Protein AF-A0A6J4Q6B8-F1 (afdb_monomer_lite)

Sequence (191 aa):
MATSPSSIALDERDHGKILHADVGSFMLEQSADYRRPRANQRPATEDGEKWMKAIRIHEPGGPEVLRLENIETPEPDEGQVLIKIELAGVNYADTGMRRGMRFGPHQAQMPLTPGFEAAGTVAVLGEGVEAPPEGTRVAAVLESGGYAEYAVADDDMVVEVPEEVDFHTASAALLVQGITVYGVLHDAARL

pLDDT: mean 77.16, std 24.54, range [27.61, 98.31]

InterPro domains:
  IPR011032 GroES-like superfamily [SSF50129] (52-190)
  IPR013154 Alcohol dehydrogenase-like, N-terminal [PF08240] (78-163)

Secondary structure (DSSP, 8-state):
----------------------HHHHHHH--S---PPPP------S-TTTEEEEEEBSSS-SGGG-EEEEEEPPPP-TTEEEEEEEEE---HHHHHHHTT---SS-PPPSSB---SEEEEEEEEEPTT--SSPTT-EEEEE-SS--SBSEEEEEGGGEEE--TTS-HHHIIIIITHHHHHHHIIIIIIS--

Radius of gyration: 20.65 Å; chains: 1; bounding box: 41×83×42 Å

Organism: NCBI:txid349277

Foldseek 3Di:
DDDDDDDDDDDDDDDDDPPPPPPPCVLPPPDDDDDDDDDDDDDDDDDCQQKWWFFWAQDADDPVRTDTDIDGQDDEAAQKFKFQFPDAADDPVQNCLSNQHDDGPDGDDPGFGAGQKTWGFGCDDHHPDDDDDGRFTKIFGHPGGRRIRMDMGRNVRIDTDDPVADRCCRRHPCPPPVVVVCCVDCVVVND

Structure (mmCIF, N/CA/C/O backbone):
data_AF-A0A6J4Q6B8-F1
#
_entry.id   AF-A0A6J4Q6B8-F1
#
loop_
_atom_site.group_PDB
_atom_site.id
_atom_site.type_symbol
_atom_site.label_atom_id
_atom_site.label_alt_id
_atom_site.label_comp_id
_atom_site.label_asym_id
_atom_site.label_entity_id
_atom_site.label_seq_id
_atom_site.pdbx_PDB_ins_code
_atom_site.Cartn_x
_atom_site.Cartn_y
_atom_site.Cartn_z
_atom_site.occupancy
_atom_site.B_iso_or_equiv
_atom_site.auth_seq_id
_atom_site.auth_comp_id
_atom_site.auth_asym_id
_atom_site.auth_atom_id
_atom_site.pdbx_PDB_model_num
ATOM 1 N N . MET A 1 1 ? -19.066 -59.427 -27.483 1.00 44.47 1 MET A N 1
ATOM 2 C CA . MET A 1 1 ? -18.960 -59.454 -26.010 1.00 44.47 1 MET A CA 1
ATOM 3 C C . MET A 1 1 ? -17.866 -58.487 -25.601 1.00 44.47 1 MET A C 1
ATOM 5 O O . MET A 1 1 ? -16.706 -58.803 -25.809 1.00 44.47 1 MET A O 1
ATOM 9 N N . ALA A 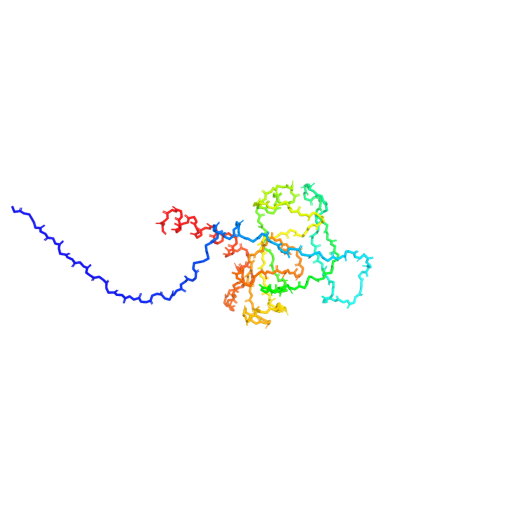1 2 ? -18.231 -57.311 -25.100 1.00 31.69 2 ALA A N 1
ATOM 10 C CA . ALA A 1 2 ? -17.369 -56.461 -24.282 1.00 31.69 2 ALA A CA 1
ATOM 11 C C . ALA A 1 2 ? -18.275 -55.456 -23.558 1.00 31.69 2 ALA A C 1
ATOM 13 O O . ALA A 1 2 ? -19.201 -54.905 -24.144 1.00 31.69 2 ALA A O 1
ATOM 14 N N . THR A 1 3 ? -18.051 -55.361 -22.261 1.00 33.03 3 THR A N 1
ATOM 15 C CA . THR A 1 3 ? -18.884 -54.834 -21.179 1.00 33.03 3 THR A CA 1
ATOM 16 C C . THR A 1 3 ? -18.920 -53.308 -21.100 1.00 33.03 3 THR A C 1
ATOM 18 O O . THR A 1 3 ? -17.891 -52.656 -21.246 1.00 33.03 3 THR A O 1
ATOM 21 N N . SER A 1 4 ? -20.090 -52.761 -20.760 1.00 40.66 4 SER A N 1
ATOM 22 C CA . SER A 1 4 ? -20.226 -51.453 -20.103 1.00 40.66 4 SER A CA 1
ATOM 23 C C . SER A 1 4 ? -19.712 -51.529 -18.656 1.00 40.66 4 SER A C 1
ATOM 25 O O . SER A 1 4 ? -19.823 -52.587 -18.032 1.00 40.66 4 SER A O 1
ATOM 27 N N . PRO A 1 5 ? -19.183 -50.420 -18.120 1.00 38.88 5 PRO A N 1
ATOM 28 C CA . PRO A 1 5 ? -19.534 -50.002 -16.761 1.00 38.88 5 PRO A CA 1
ATOM 29 C C . PRO A 1 5 ? -19.935 -48.513 -16.765 1.00 38.88 5 PRO A C 1
ATOM 31 O O . PRO A 1 5 ? -19.222 -47.666 -17.289 1.00 38.88 5 PRO A O 1
ATOM 34 N N . SER A 1 6 ? -21.188 -48.185 -16.450 1.00 31.11 6 SER A N 1
ATOM 35 C CA . SER A 1 6 ? -21.735 -47.937 -15.105 1.00 31.11 6 SER A CA 1
ATOM 36 C C . SER A 1 6 ? -21.310 -46.587 -14.515 1.00 31.11 6 SER A C 1
ATOM 38 O O . SER A 1 6 ? -20.156 -46.358 -14.168 1.00 31.11 6 SER A O 1
ATOM 40 N N . SER A 1 7 ? -22.321 -45.726 -14.411 1.00 32.53 7 SER A N 1
ATOM 41 C CA . SER A 1 7 ? -22.372 -44.422 -13.761 1.00 32.53 7 SER A CA 1
ATOM 42 C C . SER A 1 7 ? -21.820 -44.433 -12.337 1.00 32.53 7 SER A C 1
ATOM 44 O O . SER A 1 7 ? -22.252 -45.241 -11.514 1.00 32.53 7 SER A O 1
ATOM 46 N N . ILE A 1 8 ? -20.973 -43.456 -12.027 1.00 29.73 8 ILE A N 1
ATOM 47 C CA . ILE A 1 8 ? -20.743 -42.989 -10.662 1.00 29.73 8 ILE A CA 1
ATOM 48 C C . ILE A 1 8 ? -21.368 -41.597 -10.584 1.00 29.73 8 ILE A C 1
ATOM 50 O O . ILE A 1 8 ? -20.857 -40.641 -11.160 1.00 29.73 8 ILE A O 1
ATOM 54 N N . ALA A 1 9 ? -22.521 -41.521 -9.923 1.00 31.75 9 ALA A N 1
ATOM 55 C CA . ALA A 1 9 ? -23.020 -40.277 -9.365 1.00 31.75 9 ALA A CA 1
ATOM 56 C C . ALA A 1 9 ? -22.177 -39.979 -8.119 1.00 31.75 9 ALA A C 1
ATOM 58 O O . ALA A 1 9 ? -22.052 -40.847 -7.253 1.00 31.75 9 ALA A O 1
ATOM 59 N N . LEU A 1 10 ? -21.583 -38.788 -8.048 1.00 29.86 10 LEU A N 1
ATOM 60 C CA . LEU A 1 10 ? -21.048 -38.254 -6.803 1.00 29.86 10 LEU A CA 1
ATOM 61 C C . LEU A 1 10 ? -21.878 -37.043 -6.399 1.00 29.86 10 LEU A C 1
ATOM 63 O O . LEU A 1 10 ? -22.101 -36.117 -7.173 1.00 29.86 10 LEU A O 1
ATOM 67 N N . ASP A 1 11 ? -22.366 -37.207 -5.182 1.00 28.67 11 ASP A N 1
ATOM 68 C CA . ASP A 1 11 ? -2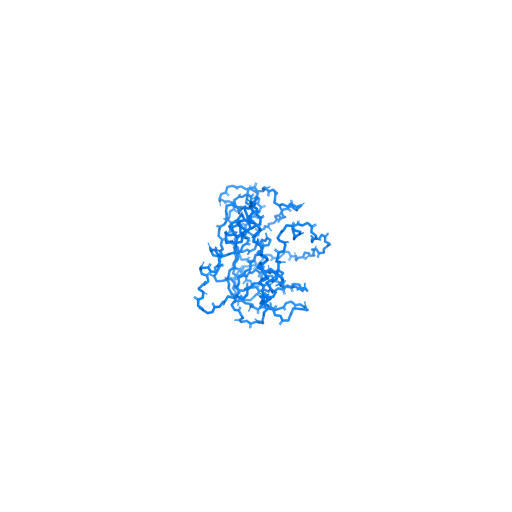3.238 -36.400 -4.355 1.00 28.67 11 ASP A CA 1
ATOM 69 C C . ASP A 1 11 ? -22.633 -35.029 -4.023 1.00 28.67 11 ASP A C 1
ATOM 71 O O . ASP A 1 11 ? -21.414 -34.886 -3.872 1.00 28.67 11 ASP A O 1
ATOM 75 N N . GLU A 1 12 ? -23.516 -34.040 -3.919 1.00 42.41 12 GLU A N 1
ATOM 76 C CA . GLU A 1 12 ? -23.220 -32.641 -3.644 1.00 42.41 12 GLU A CA 1
ATOM 77 C C . GLU A 1 12 ? -22.628 -32.478 -2.241 1.00 42.41 12 GLU A C 1
ATOM 79 O O . GLU A 1 12 ? -23.204 -32.910 -1.242 1.00 42.41 12 GLU A O 1
ATOM 84 N N . ARG A 1 13 ? -21.496 -31.777 -2.137 1.00 30.20 13 ARG A N 1
ATOM 85 C CA . ARG A 1 13 ? -21.131 -31.092 -0.899 1.00 30.20 13 ARG A CA 1
ATOM 86 C C . ARG A 1 13 ? -20.827 -29.638 -1.208 1.00 30.20 13 ARG A C 1
ATOM 88 O O . ARG A 1 13 ? -19.884 -29.319 -1.922 1.00 30.20 13 ARG A O 1
ATOM 95 N N . ASP A 1 14 ? -21.713 -28.817 -0.665 1.00 39.44 14 ASP A N 1
ATOM 96 C CA . ASP A 1 14 ? -21.684 -27.372 -0.508 1.00 39.44 14 ASP A CA 1
ATOM 97 C C . ASP A 1 14 ? -20.287 -26.895 -0.074 1.00 39.44 14 ASP A C 1
ATOM 99 O O . ASP A 1 14 ? -19.913 -26.944 1.100 1.00 39.44 14 ASP A O 1
ATOM 103 N N . HIS A 1 15 ? -19.473 -26.507 -1.055 1.00 35.12 15 HIS A N 1
ATOM 104 C CA . HIS A 1 15 ? -18.264 -25.736 -0.823 1.00 35.12 15 HIS A CA 1
ATOM 105 C C . HIS A 1 15 ? -18.679 -24.272 -0.860 1.00 35.12 15 HIS A C 1
ATOM 107 O O . HIS A 1 15 ? -19.082 -23.762 -1.906 1.00 35.12 15 HIS A O 1
ATOM 113 N N . GLY A 1 16 ? -18.622 -23.636 0.313 1.00 30.28 16 GLY A N 1
ATOM 114 C CA . GLY A 1 16 ? -18.931 -22.227 0.505 1.00 30.28 16 GLY A CA 1
ATOM 115 C C . GLY A 1 16 ? -18.341 -21.371 -0.610 1.00 30.28 16 GLY A C 1
ATOM 116 O O . GLY A 1 16 ? -17.206 -21.582 -1.034 1.00 30.28 16 GLY A O 1
ATOM 117 N N . LYS A 1 17 ? -19.159 -20.439 -1.102 1.00 27.61 17 LYS A N 1
ATOM 118 C CA . LYS A 1 17 ? -18.824 -19.495 -2.166 1.00 27.61 17 LYS A CA 1
ATOM 119 C C . LYS A 1 17 ? -17.499 -18.801 -1.842 1.00 27.61 17 LYS A C 1
ATOM 121 O O . LYS A 1 17 ? -17.472 -17.854 -1.063 1.00 27.61 17 LYS A O 1
ATOM 126 N N . ILE A 1 18 ? -16.414 -19.271 -2.445 1.00 34.16 18 ILE A N 1
ATOM 127 C CA . ILE A 1 18 ? -15.192 -18.488 -2.570 1.00 34.16 18 ILE A CA 1
ATOM 128 C C . ILE A 1 18 ? -15.551 -17.389 -3.564 1.00 34.16 18 ILE A C 1
ATOM 130 O O . ILE A 1 18 ? -15.935 -17.677 -4.700 1.00 34.16 18 ILE A O 1
ATOM 134 N N . LEU A 1 19 ? -15.534 -16.143 -3.095 1.00 34.16 19 LEU A N 1
ATOM 135 C CA . LEU A 1 19 ? -15.680 -14.968 -3.942 1.00 34.16 19 LEU A CA 1
ATOM 136 C C . LEU A 1 19 ? -14.591 -15.048 -5.017 1.00 34.16 19 LEU A C 1
ATOM 138 O O . LEU A 1 19 ? -13.403 -14.951 -4.721 1.00 34.16 19 LEU A O 1
ATOM 142 N N . HIS A 1 20 ? -14.999 -15.302 -6.260 1.00 32.31 20 HIS A N 1
ATOM 143 C CA . HIS A 1 20 ? -14.133 -15.142 -7.418 1.00 32.31 20 HIS A CA 1
ATOM 144 C C . HIS A 1 20 ? -13.843 -13.645 -7.553 1.00 32.31 20 HIS A C 1
ATOM 146 O O . HIS A 1 20 ? -14.672 -12.907 -8.080 1.00 32.31 20 HIS A O 1
ATOM 152 N N . ALA A 1 21 ? -12.689 -13.194 -7.068 1.00 37.97 21 ALA A N 1
ATOM 153 C CA . ALA A 1 21 ? -12.133 -11.925 -7.507 1.00 37.97 21 ALA A CA 1
ATOM 154 C C . ALA A 1 21 ? -11.664 -12.126 -8.956 1.00 37.97 21 ALA A C 1
ATOM 156 O O . ALA A 1 21 ? -10.635 -12.753 -9.209 1.00 37.97 21 ALA A O 1
ATOM 157 N N . ASP A 1 22 ? -12.465 -11.677 -9.923 1.00 37.03 22 ASP A N 1
ATOM 158 C CA . ASP A 1 22 ? -12.065 -11.641 -11.329 1.00 37.03 22 ASP A CA 1
ATOM 159 C C . ASP A 1 22 ? -11.074 -10.488 -11.540 1.00 37.03 22 ASP A C 1
ATOM 161 O O . ASP A 1 22 ? -11.425 -9.375 -11.935 1.00 37.03 22 ASP A O 1
ATOM 165 N N . VAL A 1 23 ? -9.804 -10.779 -11.257 1.00 39.53 23 VAL A N 1
ATOM 166 C CA . VAL A 1 23 ? -8.669 -9.851 -11.387 1.00 39.53 23 VAL A CA 1
ATOM 167 C C . VAL A 1 23 ? -8.529 -9.312 -12.825 1.00 39.53 23 VAL A C 1
ATOM 169 O O . VAL A 1 23 ? -7.944 -8.251 -13.040 1.00 39.53 23 VAL A O 1
ATOM 172 N N . GLY A 1 24 ? -9.065 -10.021 -13.829 1.00 28.75 24 GLY A N 1
ATOM 173 C CA . GLY A 1 24 ? -8.972 -9.641 -15.240 1.00 28.75 24 GLY A CA 1
ATOM 174 C C . GLY A 1 24 ? -9.929 -8.518 -15.642 1.00 28.75 24 GLY A C 1
ATOM 175 O O . GLY A 1 24 ? -9.552 -7.650 -16.433 1.00 28.75 24 GLY A O 1
ATOM 176 N N . SER A 1 25 ? -11.140 -8.509 -15.084 1.00 32.97 25 SER A N 1
ATOM 177 C CA . SER A 1 25 ? -12.146 -7.466 -15.339 1.00 32.97 25 SER A CA 1
ATOM 178 C C . SER A 1 25 ? -11.885 -6.192 -14.518 1.00 32.97 25 SER A C 1
ATOM 180 O O . SER A 1 25 ? -12.156 -5.087 -14.987 1.00 32.97 25 SER A O 1
ATOM 182 N N . PHE A 1 26 ? -11.243 -6.336 -13.353 1.00 40.94 26 PHE A N 1
ATOM 183 C CA . PHE A 1 26 ? -10.877 -5.256 -12.426 1.00 40.94 26 PHE A CA 1
ATOM 184 C C . PHE A 1 26 ? -10.053 -4.124 -13.071 1.00 40.94 26 PHE A C 1
ATOM 186 O O . PHE A 1 26 ? -10.299 -2.944 -12.837 1.00 40.94 26 PHE A O 1
ATOM 193 N N . MET A 1 27 ? -9.109 -4.455 -13.960 1.00 37.12 27 MET A N 1
ATOM 194 C CA . MET A 1 27 ? -8.181 -3.469 -14.537 1.00 37.12 27 MET A CA 1
ATOM 195 C C . MET A 1 27 ? -8.812 -2.547 -15.605 1.00 37.12 27 MET A C 1
ATOM 197 O O . MET A 1 27 ? -8.133 -1.653 -16.118 1.00 37.12 27 MET A O 1
ATOM 201 N N . LEU A 1 28 ? -10.073 -2.780 -15.995 1.00 33.62 28 LEU A N 1
ATOM 202 C CA . LEU A 1 28 ? -10.716 -2.112 -17.134 1.00 33.62 28 LEU A CA 1
ATOM 203 C C . LEU A 1 28 ? -11.909 -1.208 -16.774 1.00 33.62 28 LEU A C 1
ATOM 205 O O . LEU A 1 28 ? -12.282 -0.397 -17.623 1.00 33.62 28 LEU A O 1
ATOM 209 N N . GLU A 1 29 ? -12.502 -1.302 -15.576 1.00 34.34 29 GLU A N 1
ATOM 210 C CA . GLU A 1 29 ? -13.836 -0.719 -15.319 1.00 34.34 29 GLU A CA 1
ATOM 211 C C . GLU A 1 29 ? -13.857 0.570 -14.460 1.00 34.34 29 GLU A C 1
ATOM 213 O O . GLU A 1 29 ? -14.770 1.387 -14.608 1.00 34.34 29 GLU A O 1
ATOM 218 N N . GLN A 1 30 ? -12.831 0.860 -13.653 1.00 39.78 30 GLN A N 1
ATOM 219 C CA . GLN A 1 30 ? -12.820 2.058 -12.796 1.00 39.78 30 GLN A CA 1
ATOM 220 C C . GLN A 1 30 ? -12.339 3.319 -13.540 1.00 39.78 30 GLN A C 1
ATOM 222 O O . GLN A 1 30 ? -11.148 3.557 -13.717 1.00 39.78 30 GLN A O 1
ATOM 227 N N . SER A 1 31 ? -13.284 4.123 -14.038 1.00 49.84 31 SER A N 1
ATOM 228 C CA . SER A 1 31 ? -13.020 5.099 -15.107 1.00 49.84 31 SER A CA 1
ATOM 229 C C . SER A 1 31 ? -13.610 6.512 -14.931 1.00 49.84 31 SER A C 1
ATOM 231 O O . SER A 1 31 ? -13.612 7.252 -15.916 1.00 49.84 31 SER A O 1
ATOM 233 N N . ALA A 1 32 ? -14.071 6.959 -13.747 1.00 33.22 32 ALA A N 1
ATOM 234 C CA . ALA A 1 32 ? -14.854 8.214 -13.692 1.00 33.22 32 ALA A CA 1
ATOM 235 C C . ALA A 1 32 ? -14.474 9.346 -12.710 1.00 33.22 32 ALA A C 1
ATOM 237 O O . ALA A 1 32 ? -14.595 10.487 -13.147 1.00 33.22 32 ALA A O 1
ATOM 238 N N . ASP A 1 33 ? -14.011 9.149 -11.466 1.00 37.28 33 ASP A N 1
ATOM 239 C CA . ASP A 1 33 ? -14.154 10.246 -10.470 1.00 37.28 33 ASP A CA 1
ATOM 240 C C . ASP A 1 33 ? -12.969 10.532 -9.521 1.00 37.28 33 ASP A C 1
ATOM 242 O O . ASP A 1 33 ? -13.148 10.813 -8.341 1.00 37.28 33 ASP A O 1
ATOM 246 N N . TYR A 1 34 ? -11.736 10.618 -10.028 1.00 43.03 34 TYR A N 1
ATOM 247 C CA . TYR A 1 34 ? -10.625 11.111 -9.195 1.00 43.03 34 TYR A CA 1
ATOM 248 C C . TYR A 1 34 ? -10.630 12.651 -9.034 1.00 43.03 34 TYR A C 1
ATOM 250 O O . TYR A 1 34 ? -10.358 13.398 -9.987 1.00 43.03 34 TYR A O 1
ATOM 258 N N . ARG A 1 35 ? -10.874 13.151 -7.808 1.00 41.19 35 ARG A N 1
ATOM 259 C CA . ARG A 1 35 ? -10.724 14.571 -7.414 1.00 41.19 35 ARG A CA 1
ATOM 260 C C . ARG A 1 35 ? -9.475 14.799 -6.547 1.00 41.19 35 ARG A C 1
ATOM 262 O O . ARG A 1 35 ? -9.142 14.034 -5.662 1.00 41.19 35 ARG A O 1
ATOM 269 N N . ARG A 1 36 ? -8.770 15.903 -6.826 1.00 43.56 36 ARG A N 1
ATOM 270 C CA . ARG A 1 36 ? -7.434 16.245 -6.289 1.00 43.56 36 ARG A CA 1
ATOM 271 C C . ARG A 1 36 ? -7.449 16.796 -4.850 1.00 43.56 36 ARG A C 1
ATOM 273 O O . ARG A 1 36 ? -8.201 17.744 -4.611 1.00 43.56 36 ARG A O 1
ATOM 280 N N . PRO A 1 37 ? -6.447 16.467 -4.015 1.00 37.84 37 PRO A N 1
ATOM 281 C CA . PRO A 1 37 ? -6.009 17.326 -2.909 1.00 37.84 37 PRO A CA 1
ATOM 282 C C . PRO A 1 37 ? -5.036 18.425 -3.390 1.00 37.84 37 PRO A C 1
ATOM 284 O O . PRO A 1 37 ? -4.231 18.221 -4.306 1.00 37.84 37 PRO A O 1
ATOM 287 N N . ARG A 1 38 ? -5.100 19.631 -2.804 1.00 34.88 38 ARG A N 1
ATOM 288 C CA . ARG A 1 38 ? -4.199 20.761 -3.123 1.00 34.88 38 ARG A CA 1
ATOM 289 C C . ARG A 1 38 ? -2.934 20.713 -2.262 1.00 34.88 38 ARG A C 1
ATOM 291 O O . ARG A 1 38 ? -3.021 20.792 -1.048 1.00 34.88 38 ARG A O 1
ATOM 298 N N . ALA A 1 39 ? -1.765 20.722 -2.902 1.00 34.94 39 ALA A N 1
ATOM 299 C CA . ALA A 1 39 ? -0.468 20.736 -2.228 1.00 34.94 39 ALA A CA 1
ATOM 300 C C . ALA A 1 39 ? -0.188 22.055 -1.477 1.00 34.94 39 ALA A C 1
ATOM 302 O O . ALA A 1 39 ? -0.191 23.130 -2.081 1.00 34.94 39 ALA A O 1
ATOM 303 N N . ASN A 1 40 ? 0.150 21.961 -0.189 1.00 39.44 40 ASN A N 1
ATOM 304 C CA . ASN A 1 40 ? 0.770 23.035 0.588 1.00 39.44 40 ASN A CA 1
ATOM 305 C C . ASN A 1 40 ? 1.976 22.466 1.356 1.00 39.44 40 ASN A C 1
ATOM 307 O O . ASN A 1 40 ? 1.835 21.524 2.124 1.00 39.44 40 ASN A O 1
ATOM 311 N N . GLN A 1 41 ? 3.172 23.027 1.155 1.00 46.28 41 GLN A N 1
ATOM 312 C CA . GLN A 1 41 ? 4.408 22.566 1.803 1.00 46.28 41 GLN A CA 1
ATOM 313 C C . GLN A 1 41 ? 4.671 23.358 3.097 1.00 46.28 41 GLN A C 1
ATOM 315 O O . GLN A 1 41 ? 4.877 24.573 3.050 1.00 46.28 41 GLN A O 1
ATOM 320 N N . ARG A 1 42 ? 4.695 22.683 4.255 1.00 38.59 42 ARG A N 1
ATOM 321 C CA . ARG A 1 42 ? 5.185 23.206 5.550 1.00 38.59 42 ARG A CA 1
ATOM 322 C C . ARG A 1 42 ? 6.007 22.135 6.289 1.00 38.59 42 ARG A C 1
ATOM 324 O O . ARG A 1 42 ? 5.795 20.954 6.036 1.00 38.59 42 ARG A O 1
ATOM 331 N N . PRO A 1 43 ? 6.968 22.522 7.156 1.00 38.97 43 PRO A N 1
ATOM 332 C CA . PRO A 1 43 ? 7.900 21.582 7.772 1.00 38.97 43 PRO A CA 1
ATOM 333 C C . PRO A 1 43 ? 7.289 20.831 8.962 1.00 38.97 43 PRO A C 1
ATOM 335 O O . PRO A 1 43 ? 6.404 21.332 9.652 1.00 38.97 43 PRO A O 1
ATOM 338 N N . ALA A 1 44 ? 7.817 19.626 9.174 1.00 48.06 44 ALA A N 1
ATOM 339 C CA . ALA A 1 44 ? 7.337 18.609 10.095 1.00 48.06 44 ALA A CA 1
ATOM 340 C C . ALA A 1 44 ? 7.618 18.936 11.565 1.00 48.06 44 ALA A C 1
ATOM 342 O O . ALA A 1 44 ? 8.783 18.965 11.947 1.00 48.06 44 ALA A O 1
ATOM 343 N N . THR A 1 45 ? 6.562 19.073 12.370 1.00 46.59 45 THR A N 1
ATOM 344 C CA . THR A 1 45 ? 6.510 18.683 13.791 1.00 46.59 45 THR A CA 1
ATOM 345 C C . THR A 1 45 ? 5.041 18.636 14.254 1.00 46.59 45 THR A C 1
ATOM 347 O O . THR A 1 45 ? 4.339 19.623 14.067 1.00 46.59 45 THR A O 1
ATOM 350 N N . GLU A 1 46 ? 4.644 17.516 14.880 1.00 38.31 46 GLU A N 1
ATOM 351 C CA . GLU A 1 46 ? 3.520 17.304 15.835 1.00 38.31 46 GLU A CA 1
ATOM 352 C C . GLU A 1 46 ? 2.211 16.581 15.424 1.00 38.31 46 GLU A C 1
ATOM 354 O O . GLU A 1 46 ? 1.590 16.014 16.318 1.00 38.31 46 GLU A O 1
ATOM 359 N N . ASP A 1 47 ? 1.851 16.402 14.147 1.00 49.88 47 ASP A N 1
ATOM 360 C CA . ASP A 1 47 ? 0.551 15.782 13.784 1.00 49.88 47 ASP A CA 1
ATOM 361 C C . ASP A 1 47 ? 0.697 14.430 13.047 1.00 49.88 47 ASP A C 1
ATOM 363 O O . ASP A 1 47 ? 0.478 14.361 11.838 1.00 49.88 47 ASP A O 1
ATOM 367 N N . GLY A 1 48 ? 1.063 13.342 13.736 1.00 51.88 48 GLY A N 1
ATOM 368 C CA . GLY A 1 48 ? 1.265 12.014 13.112 1.00 51.88 48 GLY A CA 1
ATOM 369 C C . GLY A 1 48 ? 0.034 11.397 12.418 1.00 51.88 48 GLY A C 1
ATOM 370 O O . GLY A 1 48 ? 0.164 10.380 11.744 1.00 51.88 48 GLY A O 1
ATOM 371 N N . GLU A 1 49 ? -1.147 12.002 12.580 1.00 61.97 49 GLU A N 1
ATOM 372 C CA . GLU A 1 49 ? -2.377 11.656 11.852 1.00 61.97 49 GLU A CA 1
ATOM 373 C C . GLU A 1 49 ? -2.572 12.514 10.596 1.00 61.97 49 GLU A C 1
ATOM 375 O O . GLU A 1 49 ? -3.082 12.026 9.596 1.00 61.97 49 GLU A O 1
ATOM 380 N N . LYS A 1 50 ? -2.128 13.777 10.607 1.00 86.69 50 LYS A N 1
ATOM 381 C CA . LYS A 1 50 ? -2.292 14.704 9.477 1.00 86.69 50 LYS A CA 1
ATOM 382 C C . LYS A 1 50 ? -1.170 14.592 8.452 1.00 86.69 50 LYS A C 1
ATOM 384 O O . LYS A 1 50 ? -1.388 14.885 7.279 1.00 86.69 50 LYS A O 1
ATOM 389 N N . TRP A 1 51 ? 0.029 14.221 8.892 1.00 94.44 51 TRP A N 1
ATOM 390 C CA . TRP A 1 51 ? 1.195 14.055 8.034 1.00 94.44 51 TRP A CA 1
ATOM 391 C C . TRP A 1 51 ? 1.797 12.673 8.215 1.00 94.44 51 TRP A C 1
ATOM 393 O O . TRP A 1 51 ? 1.959 12.200 9.338 1.00 94.44 51 TRP A O 1
ATOM 403 N N . MET A 1 52 ? 2.233 12.095 7.104 1.00 97.06 52 MET A N 1
ATOM 404 C CA . MET A 1 52 ? 2.898 10.807 7.059 1.00 97.06 52 MET A CA 1
ATOM 405 C C . MET A 1 52 ? 4.170 10.866 6.222 1.00 97.06 52 MET A C 1
ATOM 407 O O . MET A 1 52 ? 4.308 11.678 5.300 1.00 97.06 52 MET A O 1
ATOM 411 N N . LYS A 1 53 ? 5.098 9.959 6.503 1.00 98.31 53 LYS A N 1
ATOM 412 C CA . LYS A 1 53 ? 6.241 9.701 5.634 1.00 98.31 53 LYS A CA 1
ATOM 413 C C . LYS A 1 53 ? 5.820 8.834 4.457 1.00 98.31 53 LYS A C 1
ATOM 415 O O . LYS A 1 53 ? 5.165 7.808 4.622 1.00 98.31 53 LYS A O 1
ATOM 420 N N . ALA A 1 54 ? 6.277 9.214 3.273 1.00 98.31 54 ALA A N 1
ATOM 421 C CA . ALA A 1 54 ? 6.095 8.447 2.052 1.00 98.31 54 ALA A CA 1
ATOM 422 C C . ALA A 1 54 ? 7.329 8.543 1.157 1.00 98.31 54 ALA A C 1
ATOM 424 O O . ALA A 1 54 ? 8.032 9.557 1.134 1.00 98.31 54 ALA A O 1
ATOM 425 N N . ILE A 1 55 ? 7.575 7.494 0.378 1.00 98.12 55 ILE A N 1
ATOM 426 C CA . ILE A 1 55 ? 8.496 7.559 -0.750 1.00 98.12 55 ILE A CA 1
ATOM 427 C C . ILE A 1 55 ? 7.778 8.233 -1.914 1.00 98.12 55 ILE A C 1
ATOM 429 O O . ILE A 1 55 ? 6.703 7.812 -2.317 1.00 98.12 55 ILE A O 1
ATOM 433 N N . ARG A 1 56 ? 8.376 9.277 -2.477 1.00 97.12 56 ARG A N 1
ATOM 434 C CA . ARG A 1 56 ? 7.813 10.083 -3.557 1.00 97.12 56 ARG A CA 1
ATOM 435 C C . ARG A 1 56 ? 8.711 10.038 -4.778 1.00 97.12 56 ARG A C 1
ATOM 437 O O . ARG A 1 56 ? 9.937 10.097 -4.676 1.00 97.12 56 ARG A O 1
ATOM 444 N N . ILE A 1 57 ? 8.073 9.952 -5.937 1.00 95.62 57 ILE A N 1
ATOM 445 C CA . ILE A 1 57 ? 8.697 10.043 -7.252 1.00 95.62 57 ILE A CA 1
ATOM 446 C C . ILE A 1 57 ? 8.092 11.266 -7.934 1.00 95.62 57 ILE A C 1
ATOM 448 O O . ILE A 1 57 ? 6.877 11.351 -8.081 1.00 95.62 57 ILE A O 1
ATOM 452 N N . HIS A 1 58 ? 8.932 12.224 -8.323 1.00 95.25 58 HIS A N 1
ATOM 453 C CA . HIS A 1 58 ? 8.502 13.458 -9.004 1.00 95.25 58 HIS A CA 1
ATOM 454 C C . HIS A 1 58 ? 8.699 13.396 -10.517 1.00 95.25 58 HIS A C 1
ATOM 456 O O . HIS A 1 58 ? 8.067 14.139 -11.262 1.00 95.25 58 HIS A O 1
ATOM 462 N N . GLU A 1 59 ? 9.572 12.504 -10.970 1.00 94.00 59 GLU A N 1
ATOM 463 C CA . GLU A 1 59 ? 9.878 12.282 -12.374 1.00 94.00 59 GLU A CA 1
ATOM 464 C C . GLU A 1 59 ? 10.331 10.831 -12.588 1.00 94.00 59 GLU A C 1
ATOM 466 O O . GLU A 1 59 ? 10.898 10.225 -11.672 1.00 94.00 59 GLU A O 1
ATOM 471 N N . PRO A 1 60 ? 10.090 10.252 -13.775 1.00 93.25 60 PRO A N 1
ATOM 472 C CA . PRO A 1 60 ? 10.585 8.922 -14.099 1.00 93.25 60 PRO A CA 1
ATOM 473 C C . PRO A 1 60 ? 12.114 8.817 -14.020 1.00 93.25 60 PRO A C 1
ATOM 475 O O . PRO A 1 60 ? 12.822 9.697 -14.505 1.00 93.25 60 PRO A O 1
ATOM 478 N N . GLY A 1 61 ? 12.640 7.702 -13.502 1.00 93.75 61 GLY A N 1
ATOM 479 C CA . GLY A 1 61 ? 14.088 7.479 -13.481 1.00 93.75 61 GLY A CA 1
ATOM 480 C C . GLY A 1 61 ? 14.567 6.171 -12.847 1.00 93.75 61 GLY A C 1
ATOM 481 O O . GLY A 1 61 ? 13.820 5.193 -12.682 1.00 93.75 61 GLY A O 1
ATOM 482 N N . GLY A 1 62 ? 15.866 6.128 -12.543 1.00 94.88 62 GLY A N 1
ATOM 483 C CA . GLY A 1 62 ? 16.492 5.061 -11.767 1.00 94.88 62 GLY A CA 1
ATOM 484 C C . GLY A 1 62 ? 16.171 5.178 -10.271 1.00 94.88 62 GLY A C 1
ATOM 485 O O . GLY A 1 62 ? 15.337 5.987 -9.878 1.00 94.88 62 GLY A O 1
ATOM 486 N N . PRO A 1 63 ? 16.755 4.333 -9.405 1.00 95.69 63 PRO A N 1
ATOM 487 C CA . PRO A 1 63 ? 16.478 4.349 -7.963 1.00 95.69 63 PRO A CA 1
ATOM 488 C C . PRO A 1 63 ? 16.674 5.713 -7.284 1.00 95.69 63 PRO A C 1
ATOM 490 O O . PRO A 1 63 ? 16.003 6.005 -6.302 1.00 95.69 63 PRO A O 1
ATOM 493 N N . GLU A 1 64 ? 17.551 6.552 -7.824 1.00 97.25 64 GLU A N 1
ATOM 494 C CA . GLU A 1 64 ? 17.890 7.891 -7.340 1.00 97.25 64 GLU A CA 1
ATOM 495 C C . GLU A 1 64 ? 16.723 8.891 -7.315 1.00 97.25 64 GLU A C 1
ATOM 497 O O . GLU A 1 64 ? 16.821 9.916 -6.641 1.00 97.25 64 GLU A O 1
ATOM 502 N N . VAL A 1 65 ? 15.615 8.612 -8.012 1.00 96.62 65 VAL A N 1
ATOM 503 C CA . VAL A 1 65 ? 14.423 9.480 -7.983 1.00 96.62 65 VAL A CA 1
ATOM 504 C C . VAL A 1 65 ? 13.521 9.233 -6.771 1.00 96.62 65 VAL A C 1
ATOM 506 O O . VAL A 1 65 ? 12.595 10.009 -6.550 1.00 96.62 65 VAL A O 1
ATOM 509 N N . LEU A 1 66 ? 13.768 8.171 -5.995 1.00 97.00 66 LEU A N 1
ATOM 510 C CA . LEU A 1 66 ? 13.004 7.844 -4.790 1.00 97.00 66 LEU A CA 1
ATOM 511 C C . LEU A 1 66 ? 13.408 8.787 -3.653 1.00 97.00 66 LEU A C 1
ATOM 513 O O . LEU A 1 66 ? 14.549 8.760 -3.188 1.00 97.00 66 LEU A O 1
ATOM 517 N N . ARG A 1 67 ? 12.470 9.615 -3.191 1.00 98.06 67 ARG A N 1
ATOM 518 C CA . ARG A 1 67 ? 12.698 10.595 -2.120 1.00 98.06 67 ARG A CA 1
ATOM 519 C C . ARG A 1 67 ? 11.792 10.305 -0.938 1.00 98.06 67 ARG A C 1
ATOM 521 O O . ARG A 1 67 ? 10.595 10.152 -1.122 1.00 98.06 67 ARG A O 1
ATOM 528 N N . LEU A 1 68 ? 12.345 10.249 0.270 1.00 98.12 68 LEU A N 1
ATOM 529 C CA . LEU A 1 68 ? 11.534 10.211 1.485 1.00 98.12 68 LEU A CA 1
ATOM 530 C C . LEU A 1 68 ? 11.033 11.626 1.789 1.00 98.12 68 LEU A C 1
ATOM 532 O O . LEU A 1 68 ? 11.839 12.538 1.980 1.00 98.12 68 LEU A O 1
ATOM 536 N N . GLU A 1 69 ? 9.720 11.802 1.844 1.00 98.19 69 GLU A N 1
ATOM 537 C CA . GLU A 1 69 ? 9.067 13.089 2.085 1.00 98.19 69 GLU A CA 1
ATOM 538 C C . GLU A 1 69 ? 7.997 12.948 3.170 1.00 98.19 69 GLU A C 1
ATOM 540 O O . GLU A 1 69 ? 7.467 11.859 3.381 1.00 98.19 69 GLU A O 1
ATOM 545 N N . ASN A 1 70 ? 7.676 14.052 3.850 1.00 97.06 70 ASN A N 1
ATOM 546 C CA . ASN A 1 70 ? 6.466 14.135 4.667 1.00 97.06 70 ASN A CA 1
ATOM 547 C C . ASN A 1 70 ? 5.359 14.738 3.800 1.00 97.06 70 ASN A C 1
ATOM 549 O O . ASN A 1 70 ? 5.540 15.826 3.247 1.00 97.06 70 ASN A O 1
ATOM 553 N N . ILE A 1 71 ? 4.241 14.035 3.679 1.00 96.06 71 ILE A N 1
ATOM 554 C CA . ILE A 1 71 ? 3.062 14.442 2.911 1.00 96.06 71 ILE A CA 1
ATOM 555 C C . ILE A 1 71 ? 1.824 14.366 3.800 1.00 96.06 71 ILE A C 1
ATOM 557 O O . ILE A 1 71 ? 1.885 13.767 4.869 1.00 96.06 71 ILE A O 1
ATOM 561 N N . GLU A 1 72 ? 0.724 14.992 3.391 1.00 96.31 72 GLU A N 1
ATOM 562 C CA . GLU A 1 72 ? -0.538 14.841 4.117 1.00 96.31 72 GLU A CA 1
ATOM 563 C C . GLU A 1 72 ? -0.982 13.374 4.063 1.00 96.31 72 GLU A C 1
ATOM 565 O O . GLU A 1 72 ? -0.839 12.715 3.026 1.00 96.31 72 GLU A O 1
ATOM 570 N N . THR A 1 73 ? -1.474 12.857 5.187 1.00 96.75 73 THR A N 1
ATOM 571 C CA . THR A 1 73 ? -2.105 11.537 5.234 1.00 96.75 73 THR A CA 1
ATOM 572 C C . THR A 1 73 ? -3.357 11.579 4.357 1.00 96.75 73 THR A C 1
ATOM 574 O O . THR A 1 73 ? -4.139 12.523 4.488 1.00 96.75 73 THR A O 1
ATOM 577 N N . PRO A 1 74 ? -3.550 10.623 3.435 1.00 95.44 74 PRO A N 1
ATOM 578 C CA . PRO A 1 74 ? -4.737 10.602 2.597 1.00 95.44 74 PRO A CA 1
ATOM 579 C C . PRO A 1 74 ? -5.979 10.283 3.437 1.00 95.44 74 PRO A C 1
ATOM 581 O O . PRO A 1 74 ? -5.906 9.539 4.414 1.00 95.44 74 PRO A O 1
ATOM 584 N N . GLU A 1 75 ? -7.115 10.832 3.027 1.00 95.50 75 GLU A N 1
ATOM 585 C CA . GLU A 1 75 ? -8.432 10.491 3.568 1.00 95.50 75 GLU A CA 1
ATOM 586 C C . GLU A 1 75 ? -9.105 9.504 2.595 1.00 95.50 75 GLU A C 1
ATOM 588 O O . GLU A 1 75 ? -8.971 9.699 1.384 1.00 95.50 75 GLU A O 1
ATOM 593 N N . PRO A 1 76 ? -9.763 8.435 3.078 1.00 96.06 76 PRO A N 1
ATOM 594 C CA . PRO A 1 76 ? -10.488 7.509 2.211 1.00 96.06 76 PRO A CA 1
ATOM 595 C C . PRO A 1 76 ? -11.794 8.142 1.699 1.00 96.06 76 PRO A C 1
ATOM 597 O O . PRO A 1 76 ? -12.508 8.783 2.474 1.00 96.06 76 PRO A O 1
ATOM 600 N N . ASP A 1 77 ? -12.113 7.940 0.418 1.00 95.94 77 ASP A N 1
ATOM 601 C CA . ASP A 1 77 ? -13.402 8.324 -0.176 1.00 95.94 77 ASP A CA 1
ATOM 602 C C . ASP A 1 77 ? -14.499 7.260 0.099 1.00 95.94 77 ASP A C 1
ATOM 604 O O . ASP A 1 77 ? -14.305 6.311 0.864 1.00 95.94 77 ASP A O 1
ATOM 608 N N . GLU A 1 78 ? -15.687 7.421 -0.499 1.00 96.81 78 GLU A N 1
ATOM 609 C CA . GLU A 1 78 ? -16.754 6.407 -0.479 1.00 96.81 78 GLU A CA 1
ATOM 610 C C . GLU A 1 78 ? -16.250 5.070 -1.053 1.00 96.81 78 GLU A C 1
ATOM 612 O O . GLU A 1 78 ? -15.620 5.048 -2.110 1.00 96.81 78 GLU A O 1
ATOM 617 N N . GLY A 1 79 ? -16.526 3.958 -0.364 1.00 96.31 79 GLY A N 1
ATOM 618 C CA . GLY A 1 79 ? -16.070 2.622 -0.776 1.00 96.31 79 GLY A CA 1
ATOM 619 C C . GLY A 1 79 ? -14.586 2.340 -0.513 1.00 96.31 79 GLY A C 1
ATOM 620 O O . GLY A 1 79 ? -14.051 1.358 -1.018 1.00 96.31 79 GLY A O 1
ATOM 621 N N . GLN A 1 80 ? -13.898 3.184 0.261 1.00 97.50 80 GLN A N 1
ATOM 622 C CA . GLN A 1 80 ? -12.470 3.026 0.532 1.00 97.50 80 GLN A CA 1
ATOM 623 C C . GLN A 1 80 ? -12.156 2.887 2.018 1.00 97.50 80 GLN A C 1
ATOM 625 O O . GLN A 1 80 ? -12.907 3.317 2.892 1.00 97.50 80 GLN A O 1
ATOM 630 N N . VAL A 1 81 ? -10.987 2.331 2.321 1.00 97.25 81 VAL A N 1
ATOM 631 C CA . VAL A 1 81 ? -10.432 2.280 3.675 1.00 97.25 81 VAL A CA 1
ATOM 632 C C . VAL A 1 81 ? -9.034 2.871 3.710 1.00 97.25 81 VAL A C 1
ATOM 634 O O . VAL A 1 81 ? -8.246 2.722 2.775 1.00 97.25 81 VAL A O 1
ATOM 637 N N . LEU A 1 82 ? -8.699 3.511 4.826 1.00 97.69 82 LEU A N 1
ATOM 638 C CA . LEU A 1 82 ? -7.332 3.904 5.133 1.00 97.69 82 LEU A CA 1
ATOM 639 C C . LEU A 1 82 ? -6.659 2.787 5.923 1.00 97.69 82 LEU A C 1
ATOM 641 O O . LEU A 1 82 ? -7.142 2.384 6.980 1.00 97.69 82 LEU A O 1
ATOM 645 N N . ILE A 1 83 ? -5.507 2.329 5.452 1.00 97.31 83 ILE A N 1
ATOM 646 C CA . ILE A 1 83 ? -4.703 1.298 6.103 1.00 97.31 83 ILE A CA 1
ATOM 647 C C . ILE A 1 83 ? -3.473 1.961 6.706 1.00 97.31 83 ILE A C 1
ATOM 649 O O . ILE A 1 83 ? -2.704 2.607 5.997 1.00 97.31 83 ILE A O 1
ATOM 653 N N . LYS A 1 84 ? -3.251 1.755 8.006 1.00 97.62 84 LYS A N 1
ATOM 654 C CA . LYS A 1 84 ? -1.956 1.998 8.641 1.00 97.62 84 LYS A CA 1
ATOM 655 C C . LYS A 1 84 ? -1.021 0.853 8.278 1.00 97.62 84 LYS A C 1
ATOM 657 O O . LYS A 1 84 ? -1.249 -0.284 8.695 1.00 97.62 84 LYS A O 1
ATOM 662 N N . ILE A 1 85 ? 0.007 1.155 7.498 1.00 96.56 85 ILE A N 1
ATOM 663 C CA . ILE A 1 85 ? 0.908 0.159 6.923 1.00 96.56 85 ILE A CA 1
ATOM 664 C C . ILE A 1 85 ? 1.915 -0.295 7.977 1.00 96.56 85 ILE A C 1
ATOM 666 O O . ILE A 1 85 ? 2.640 0.511 8.556 1.00 96.56 85 ILE A O 1
ATOM 670 N N . GLU A 1 86 ? 1.991 -1.608 8.179 1.00 95.50 86 GLU A N 1
ATOM 671 C CA . GLU A 1 86 ? 3.045 -2.248 8.969 1.00 95.50 86 GLU A CA 1
ATOM 672 C C . GLU A 1 86 ? 4.134 -2.815 8.048 1.00 95.50 86 GLU A C 1
ATOM 674 O O . GLU A 1 86 ? 5.323 -2.750 8.361 1.00 95.50 86 GLU A O 1
ATOM 679 N N . LEU A 1 87 ? 3.741 -3.339 6.880 1.00 94.06 87 LEU A N 1
ATOM 680 C CA . LEU A 1 87 ? 4.648 -3.839 5.851 1.00 94.06 87 LEU A CA 1
ATOM 681 C C . LEU A 1 87 ? 4.138 -3.522 4.446 1.00 94.06 87 LEU A C 1
ATOM 683 O O . LEU A 1 87 ? 2.951 -3.636 4.164 1.00 94.06 87 LEU A O 1
ATOM 687 N N . ALA A 1 88 ? 5.068 -3.175 3.562 1.00 92.94 88 ALA A N 1
ATOM 688 C CA . ALA A 1 88 ? 4.823 -2.978 2.140 1.00 92.94 88 ALA A CA 1
ATOM 689 C C . ALA A 1 88 ? 5.595 -4.026 1.338 1.00 92.94 88 ALA A C 1
ATOM 691 O O . ALA A 1 88 ? 6.777 -4.275 1.607 1.00 92.94 88 ALA A O 1
ATOM 692 N N . GLY A 1 89 ? 4.943 -4.619 0.343 1.00 90.81 89 GLY A N 1
ATOM 693 C CA . GLY A 1 89 ? 5.582 -5.573 -0.553 1.00 90.81 89 GLY A CA 1
ATOM 694 C C . GLY A 1 89 ? 6.275 -4.866 -1.715 1.00 90.81 89 GLY A C 1
ATOM 695 O O . GLY A 1 89 ? 5.787 -3.869 -2.250 1.00 90.81 89 GLY A O 1
ATOM 696 N N . VAL A 1 90 ? 7.451 -5.369 -2.095 1.00 90.94 90 VAL A N 1
ATOM 697 C CA . VAL A 1 90 ? 8.251 -4.826 -3.200 1.00 90.94 90 VAL A CA 1
ATOM 698 C C . VAL A 1 90 ? 8.142 -5.755 -4.397 1.00 90.94 90 VAL A C 1
ATOM 700 O O . VAL A 1 90 ? 8.587 -6.902 -4.359 1.00 90.94 90 VAL A O 1
ATOM 703 N N . ASN A 1 91 ? 7.616 -5.227 -5.493 1.00 89.31 91 ASN A N 1
ATOM 704 C CA . ASN A 1 91 ? 7.349 -5.955 -6.719 1.00 89.31 91 ASN A CA 1
ATOM 705 C C . ASN A 1 91 ? 8.247 -5.484 -7.862 1.00 89.31 91 ASN A C 1
ATOM 707 O O . ASN A 1 91 ? 8.645 -4.324 -7.961 1.00 89.31 91 ASN A O 1
ATOM 711 N N . TYR A 1 92 ? 8.530 -6.382 -8.811 1.00 89.94 92 TYR A N 1
ATOM 712 C CA . TYR A 1 92 ? 9.275 -5.998 -10.015 1.00 89.94 92 TYR A CA 1
ATOM 713 C C . TYR A 1 92 ? 8.535 -4.915 -10.822 1.00 89.94 92 TYR A C 1
ATOM 715 O O . TYR A 1 92 ? 9.173 -4.026 -11.397 1.00 89.94 92 TYR A O 1
ATOM 723 N N . ALA A 1 93 ? 7.197 -4.949 -10.815 1.00 87.88 93 ALA A N 1
ATOM 724 C CA . ALA A 1 93 ? 6.343 -3.948 -11.449 1.00 87.88 93 ALA A CA 1
ATOM 725 C C . ALA A 1 93 ? 6.601 -2.524 -10.917 1.00 87.88 93 ALA A C 1
ATOM 727 O O . ALA A 1 93 ? 6.594 -1.576 -11.705 1.00 87.88 93 ALA A O 1
ATOM 728 N N . ASP A 1 94 ? 6.966 -2.363 -9.638 1.00 90.19 94 ASP A N 1
ATOM 729 C CA . ASP A 1 94 ? 7.295 -1.057 -9.041 1.00 90.19 94 ASP A CA 1
ATOM 730 C C . ASP A 1 94 ? 8.439 -0.364 -9.797 1.00 90.19 94 ASP A C 1
ATOM 732 O O . ASP A 1 94 ? 8.469 0.860 -9.963 1.00 90.19 94 ASP A O 1
ATOM 736 N N . THR A 1 95 ? 9.379 -1.150 -10.339 1.00 91.62 95 THR A N 1
ATOM 737 C CA . THR A 1 95 ? 10.496 -0.613 -11.125 1.00 91.62 95 THR A CA 1
ATOM 738 C C . THR A 1 95 ? 10.038 -0.004 -12.444 1.00 91.62 95 THR A C 1
ATOM 740 O O . THR A 1 95 ? 10.639 0.971 -12.903 1.00 91.62 95 THR A O 1
ATOM 743 N N . GLY A 1 96 ? 8.981 -0.549 -13.051 1.00 89.94 96 GLY A N 1
ATOM 744 C CA . GLY A 1 96 ? 8.371 0.027 -14.241 1.00 89.94 96 GLY A CA 1
ATOM 745 C C . GLY A 1 96 ? 7.648 1.326 -13.911 1.00 89.94 96 GLY A C 1
ATOM 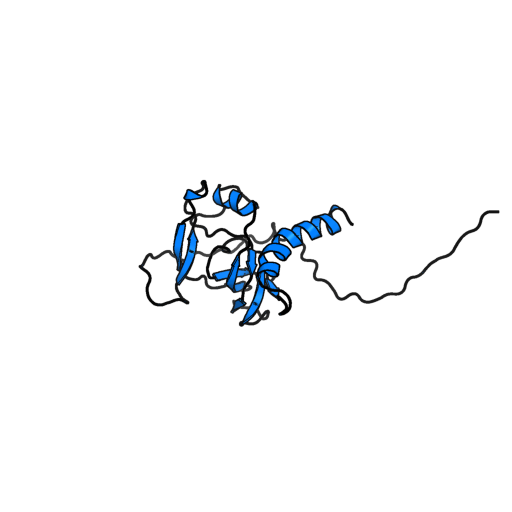746 O O . GLY A 1 96 ? 7.823 2.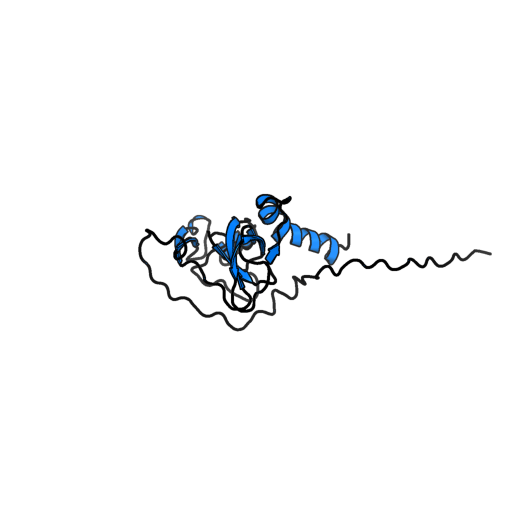300 -14.639 1.00 89.94 96 GLY A O 1
ATOM 747 N N . MET A 1 97 ? 6.949 1.388 -12.773 1.00 88.38 97 MET A N 1
ATOM 748 C CA . MET A 1 97 ? 6.185 2.564 -12.350 1.00 88.38 97 MET A CA 1
ATOM 749 C C . MET A 1 97 ? 7.151 3.720 -12.105 1.00 88.38 97 MET A C 1
ATOM 751 O O . MET A 1 97 ? 6.996 4.804 -12.668 1.00 88.38 97 MET A O 1
ATOM 755 N N . ARG A 1 98 ? 8.248 3.449 -11.388 1.00 92.00 98 ARG A N 1
ATOM 756 C CA . ARG A 1 98 ? 9.342 4.408 -11.188 1.00 92.00 98 ARG A CA 1
ATOM 757 C C . ARG A 1 98 ? 9.989 4.864 -12.496 1.00 92.00 98 ARG A C 1
ATOM 759 O O . ARG A 1 98 ? 10.401 6.012 -12.608 1.00 92.00 98 ARG A O 1
ATOM 766 N N . ARG A 1 99 ? 10.089 3.988 -13.498 1.00 91.06 99 ARG A N 1
ATOM 767 C CA . ARG A 1 99 ? 10.626 4.318 -14.831 1.00 91.06 99 ARG A CA 1
ATOM 768 C C . ARG A 1 99 ? 9.602 4.996 -15.749 1.00 91.06 99 ARG A C 1
ATOM 770 O O . ARG A 1 99 ? 9.942 5.294 -16.891 1.00 91.06 99 ARG A O 1
ATOM 777 N N . GLY A 1 100 ? 8.380 5.254 -15.277 1.00 85.62 100 GLY A N 1
ATOM 778 C CA . GLY A 1 100 ? 7.317 5.875 -16.068 1.00 85.62 100 GLY A CA 1
ATOM 779 C C . GLY A 1 100 ? 6.697 4.944 -17.113 1.00 85.62 100 GLY A C 1
ATOM 780 O O . GLY A 1 100 ? 6.106 5.422 -18.081 1.00 85.62 100 GLY A O 1
ATOM 781 N N . MET A 1 101 ? 6.845 3.624 -16.952 1.00 82.69 101 MET A N 1
ATOM 782 C CA . MET A 1 101 ? 6.105 2.648 -17.750 1.00 82.69 101 MET A CA 1
ATOM 783 C C . MET A 1 101 ? 4.616 2.740 -17.415 1.00 82.69 101 MET A C 1
ATOM 785 O O . MET A 1 101 ? 4.238 2.960 -16.266 1.00 82.69 101 MET A O 1
ATOM 789 N N . ARG A 1 102 ? 3.770 2.570 -18.432 1.00 70.69 102 ARG A N 1
ATOM 790 C CA . ARG A 1 102 ? 2.319 2.517 -18.255 1.00 70.69 102 ARG A CA 1
ATOM 791 C C . ARG A 1 102 ? 1.908 1.094 -17.901 1.00 70.69 102 ARG A C 1
ATOM 793 O O . ARG A 1 102 ? 2.174 0.179 -18.679 1.00 70.69 102 ARG A O 1
ATOM 800 N N . PHE A 1 103 ? 1.251 0.940 -16.760 1.00 66.75 103 PHE A N 1
ATOM 801 C CA . PHE A 1 103 ? 0.554 -0.280 -16.379 1.00 66.75 103 PHE A CA 1
ATOM 802 C C . PHE A 1 103 ? -0.940 0.033 -16.395 1.00 66.75 103 PHE A C 1
ATOM 804 O O . PHE A 1 103 ? -1.383 0.924 -15.681 1.00 66.75 103 PHE A O 1
ATOM 811 N N . GLY A 1 104 ? -1.696 -0.640 -17.263 1.00 63.91 104 GLY A N 1
ATOM 812 C CA . GLY A 1 104 ? -3.118 -0.348 -17.457 1.00 63.91 104 GLY A CA 1
ATOM 813 C C . GLY A 1 104 ? -3.407 0.912 -18.299 1.00 63.91 104 GLY A C 1
ATOM 814 O O . GLY A 1 104 ? -2.516 1.433 -18.984 1.00 63.91 104 GLY A O 1
ATOM 815 N N . PRO A 1 105 ? -4.669 1.383 -18.306 1.00 53.59 105 PRO A N 1
ATOM 816 C CA . PRO A 1 105 ? -5.119 2.494 -19.149 1.00 53.59 105 PRO A CA 1
ATOM 817 C C . PRO A 1 105 ? -4.611 3.869 -18.686 1.00 53.59 105 PRO A C 1
ATOM 819 O O . PRO A 1 105 ? -4.633 4.827 -19.467 1.00 53.59 105 PRO A O 1
ATOM 822 N N . HIS A 1 106 ? -4.122 3.982 -17.449 1.00 53.25 106 HIS A N 1
ATOM 823 C CA . HIS A 1 106 ? -3.742 5.254 -16.849 1.00 53.25 106 HIS A CA 1
ATOM 824 C C . HIS A 1 106 ? -2.227 5.456 -16.801 1.00 53.25 106 HIS A C 1
ATOM 826 O O . HIS A 1 106 ? -1.427 4.555 -16.556 1.00 53.25 106 HIS A O 1
ATOM 832 N N . GLN A 1 107 ? -1.817 6.694 -17.075 1.00 65.00 107 GLN A N 1
ATOM 833 C CA . GLN A 1 107 ? -0.456 7.140 -16.830 1.00 65.00 107 GLN A CA 1
ATOM 834 C C . GLN A 1 107 ? -0.400 7.689 -15.410 1.00 65.00 107 GLN A C 1
ATOM 836 O O . GLN A 1 107 ? -1.096 8.660 -15.112 1.00 65.00 107 GLN A O 1
ATOM 841 N N . ALA A 1 108 ? 0.447 7.099 -14.567 1.00 68.25 108 ALA A N 1
ATOM 842 C CA . ALA A 1 108 ? 0.631 7.581 -13.209 1.00 68.25 108 ALA A CA 1
ATOM 843 C C . ALA A 1 108 ? 1.034 9.066 -13.219 1.00 68.25 108 ALA A C 1
ATOM 845 O O . ALA A 1 108 ? 1.968 9.475 -13.922 1.00 68.25 108 ALA A O 1
ATOM 846 N N . GLN A 1 109 ? 0.281 9.883 -12.482 1.00 80.69 109 GLN A N 1
ATOM 847 C CA . GLN A 1 109 ? 0.516 11.319 -12.397 1.00 80.69 109 GLN A CA 1
ATOM 848 C C . GLN A 1 109 ? 1.557 11.592 -11.317 1.00 80.69 109 GLN A C 1
ATOM 850 O O . GLN A 1 109 ? 1.408 11.172 -10.176 1.00 80.69 109 GLN A O 1
ATOM 855 N N . MET A 1 110 ? 2.616 12.308 -11.683 1.00 86.94 110 MET A N 1
ATOM 856 C CA . MET A 1 110 ? 3.643 12.723 -10.734 1.00 86.94 110 MET A CA 1
ATOM 857 C C . MET A 1 110 ? 3.212 14.010 -9.997 1.00 86.94 110 MET A C 1
ATOM 859 O O . MET A 1 110 ? 2.586 14.874 -10.618 1.00 86.94 110 MET A O 1
ATOM 863 N N . PRO A 1 111 ? 3.596 14.202 -8.722 1.00 92.50 111 PRO A N 1
ATOM 864 C CA . PRO A 1 111 ? 4.346 13.256 -7.901 1.00 92.50 111 PRO A CA 1
ATOM 865 C C . PRO A 1 111 ? 3.483 12.085 -7.404 1.00 92.50 111 PRO A C 1
ATOM 867 O O . PRO A 1 111 ? 2.353 12.298 -6.966 1.00 92.50 111 PRO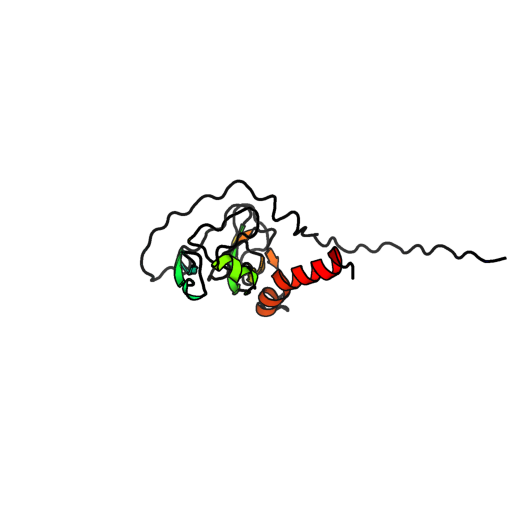 A O 1
ATOM 870 N N . LEU A 1 112 ? 4.044 10.872 -7.408 1.00 91.06 112 LEU A N 1
ATOM 871 C CA . LEU A 1 112 ? 3.367 9.643 -6.966 1.00 91.06 112 LEU A CA 1
ATOM 872 C C . LEU A 1 112 ? 4.123 8.944 -5.831 1.00 91.06 112 LEU A C 1
ATOM 874 O O . LEU A 1 112 ? 5.345 9.075 -5.722 1.00 91.06 112 LEU A O 1
ATOM 878 N N . THR A 1 113 ? 3.393 8.180 -5.018 1.00 95.69 113 THR A N 1
ATOM 879 C CA . THR A 1 113 ? 3.957 7.233 -4.045 1.00 95.69 113 THR A CA 1
ATOM 880 C C . THR A 1 113 ? 3.866 5.828 -4.645 1.00 95.69 113 THR A C 1
ATOM 882 O O . THR A 1 113 ? 2.760 5.416 -4.980 1.00 95.69 113 THR A O 1
ATOM 885 N N . PRO A 1 114 ? 4.973 5.093 -4.843 1.00 94.00 114 PRO A N 1
ATOM 886 C CA . PRO A 1 114 ? 4.929 3.763 -5.451 1.00 94.00 114 PRO A CA 1
ATOM 887 C C . PRO A 1 114 ? 4.434 2.686 -4.469 1.00 94.00 114 PRO A C 1
ATOM 889 O O . PRO A 1 114 ? 4.282 2.954 -3.278 1.00 94.00 114 PRO A O 1
ATOM 892 N N . GLY A 1 115 ? 4.239 1.465 -4.976 1.00 92.31 115 GLY A N 1
ATOM 893 C CA . GLY A 1 115 ? 3.911 0.268 -4.195 1.00 92.31 115 GLY A CA 1
ATOM 894 C C . GLY A 1 115 ? 2.492 -0.231 -4.457 1.00 92.31 115 GLY A C 1
ATOM 895 O O . GLY A 1 115 ? 1.537 0.509 -4.238 1.00 92.31 115 GLY A O 1
ATOM 896 N N . PHE A 1 116 ? 2.385 -1.483 -4.909 1.00 91.81 116 PHE A N 1
ATOM 897 C CA . PHE A 1 116 ? 1.123 -2.142 -5.281 1.00 91.81 116 PHE A CA 1
ATOM 898 C C . PHE A 1 116 ? 0.504 -3.006 -4.178 1.00 91.81 116 PHE A C 1
ATOM 900 O O . PHE A 1 116 ? -0.557 -3.586 -4.384 1.00 91.81 116 PHE A O 1
ATOM 907 N N . GLU A 1 117 ? 1.161 -3.163 -3.032 1.00 92.94 117 GLU A N 1
ATOM 908 C CA . GLU A 1 117 ? 0.627 -3.997 -1.957 1.00 92.94 117 GLU A CA 1
ATOM 909 C C . GLU A 1 117 ? 1.118 -3.548 -0.585 1.00 92.94 117 GLU A C 1
ATOM 911 O O . GLU A 1 117 ? 2.243 -3.053 -0.437 1.00 92.94 117 GLU A O 1
ATOM 916 N N . ALA A 1 118 ? 0.273 -3.760 0.419 1.00 94.94 118 ALA A N 1
ATOM 917 C CA . ALA A 1 118 ? 0.597 -3.517 1.814 1.00 94.94 118 ALA A CA 1
ATOM 918 C C . ALA A 1 118 ? -0.161 -4.478 2.736 1.00 94.94 118 ALA A C 1
ATOM 920 O O . ALA A 1 118 ? -1.230 -4.982 2.396 1.00 94.94 118 ALA A O 1
ATOM 921 N N . ALA A 1 119 ? 0.377 -4.688 3.934 1.00 96.19 119 ALA A N 1
ATOM 922 C CA . ALA A 1 119 ? -0.339 -5.271 5.055 1.00 96.19 119 ALA A CA 1
ATOM 923 C C . ALA A 1 119 ? -0.186 -4.400 6.300 1.00 96.19 119 ALA A C 1
ATOM 925 O O . ALA A 1 119 ? 0.845 -3.762 6.538 1.00 96.19 119 ALA A O 1
ATOM 926 N N . GLY A 1 120 ? -1.232 -4.383 7.109 1.00 95.94 120 GLY A N 1
ATOM 927 C CA . GLY A 1 120 ? -1.300 -3.533 8.277 1.00 95.94 120 GLY A CA 1
ATOM 928 C C . GLY A 1 120 ? -2.667 -3.598 8.923 1.00 95.94 120 GLY A C 1
ATOM 929 O O . GLY A 1 120 ? -3.255 -4.672 9.040 1.00 95.94 120 GLY A O 1
ATOM 930 N N . THR A 1 121 ? -3.156 -2.455 9.380 1.00 97.12 121 THR A N 1
ATOM 931 C CA . THR A 1 121 ? -4.397 -2.379 10.153 1.00 97.12 121 THR A CA 1
ATOM 932 C C . THR A 1 121 ? -5.320 -1.318 9.573 1.00 97.12 121 THR A C 1
ATOM 934 O O . THR A 1 121 ? -4.847 -0.245 9.201 1.00 97.12 121 THR A O 1
ATOM 937 N N . VAL A 1 122 ? -6.624 -1.591 9.521 1.00 97.94 122 VAL A N 1
ATOM 938 C CA . VAL A 1 122 ? -7.631 -0.586 9.151 1.00 97.94 122 VAL A CA 1
ATOM 939 C C . VAL A 1 122 ? -7.571 0.562 10.155 1.00 97.94 122 VAL A C 1
ATOM 941 O O . VAL A 1 122 ? -7.775 0.360 11.352 1.00 97.94 122 VAL A O 1
ATOM 944 N N . ALA A 1 123 ? -7.251 1.754 9.669 1.00 97.00 123 ALA A N 1
ATOM 945 C CA . ALA A 1 123 ? -7.154 2.968 10.463 1.00 97.00 123 ALA A CA 1
ATOM 946 C C . ALA A 1 123 ? -8.468 3.752 10.456 1.00 97.00 123 ALA A C 1
ATOM 948 O O . ALA A 1 123 ? -8.885 4.213 11.511 1.00 97.00 123 ALA A O 1
ATOM 949 N N . VAL A 1 124 ? -9.090 3.903 9.281 1.00 96.81 124 VAL A N 1
ATOM 950 C CA . VAL A 1 124 ? -10.325 4.679 9.079 1.00 96.81 124 VAL A CA 1
ATOM 951 C C . VAL A 1 124 ? -11.154 4.034 7.971 1.00 96.81 124 VAL A C 1
ATOM 953 O O . VAL A 1 124 ? -10.594 3.580 6.971 1.00 96.81 124 VAL A O 1
ATOM 956 N N . LEU A 1 125 ? -12.477 4.027 8.135 1.00 97.12 125 LEU A N 1
ATOM 957 C CA . LEU A 1 125 ? -13.428 3.648 7.087 1.00 97.12 125 LEU A CA 1
ATOM 958 C C . LEU A 1 125 ? -13.938 4.878 6.335 1.00 97.12 125 LEU A C 1
ATOM 960 O O . LEU A 1 125 ? -14.308 5.879 6.951 1.00 97.12 125 LEU A O 1
ATOM 964 N N . GLY A 1 126 ? -13.977 4.785 5.010 1.00 95.94 126 GLY A N 1
ATOM 965 C CA . GLY A 1 126 ? -14.678 5.727 4.150 1.00 95.94 126 GLY A CA 1
ATOM 966 C C . GLY A 1 126 ? -16.197 5.566 4.229 1.00 95.94 126 GLY A C 1
ATOM 967 O O . GLY A 1 126 ? -16.731 4.655 4.868 1.00 95.94 126 GLY A O 1
ATOM 968 N N . GLU A 1 127 ? -16.920 6.475 3.577 1.00 95.00 127 GLU A N 1
ATOM 969 C CA . GLU A 1 127 ? -18.383 6.416 3.530 1.00 95.00 127 GLU A CA 1
ATOM 970 C C . GLU A 1 127 ? -18.853 5.115 2.851 1.00 95.00 127 GLU A C 1
ATOM 972 O O . GLU A 1 127 ? -18.272 4.663 1.869 1.00 95.00 127 GLU A O 1
ATOM 977 N N . GLY A 1 128 ? -19.898 4.484 3.392 1.00 93.31 128 GLY A N 1
ATOM 978 C CA . GLY A 1 128 ? -20.486 3.272 2.812 1.00 93.31 128 GLY A CA 1
ATOM 979 C C . GLY A 1 128 ? -19.734 1.961 3.081 1.00 93.31 128 GLY A C 1
ATOM 980 O O . GLY A 1 128 ? -20.285 0.907 2.772 1.00 93.31 128 GLY A O 1
ATOM 981 N N . VAL A 1 129 ? -18.548 1.993 3.702 1.00 94.88 129 VAL A N 1
ATOM 982 C CA . VAL A 1 129 ? -17.794 0.777 4.048 1.00 94.88 129 VAL A CA 1
ATOM 983 C C . VAL A 1 129 ? -18.204 0.255 5.425 1.00 94.88 129 VAL A C 1
ATOM 985 O O . VAL A 1 129 ? -18.108 0.961 6.429 1.00 94.88 129 VAL A O 1
ATOM 988 N N . GLU A 1 130 ? -18.647 -1.003 5.490 1.00 89.62 130 GLU A N 1
ATOM 989 C CA . GLU A 1 130 ? -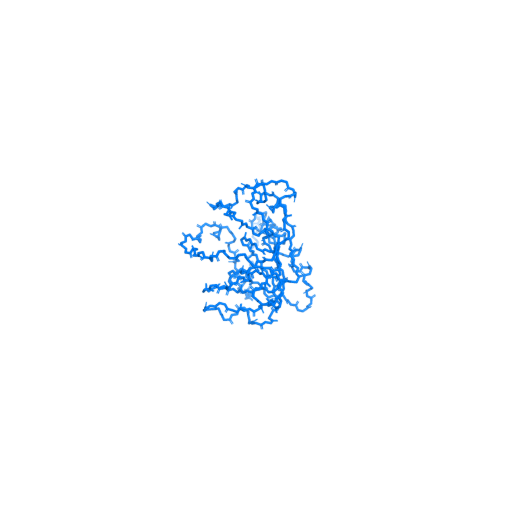19.085 -1.644 6.743 1.00 89.62 130 GLU A CA 1
ATOM 990 C C . GLU A 1 130 ? -18.056 -2.630 7.322 1.00 89.62 130 GLU A C 1
ATOM 992 O O . GLU A 1 130 ? -18.063 -2.898 8.526 1.00 89.62 130 GLU A O 1
ATOM 997 N N . ALA A 1 131 ? -17.177 -3.184 6.484 1.00 88.06 131 ALA A N 1
ATOM 998 C CA . ALA A 1 131 ? -16.179 -4.172 6.877 1.00 88.06 131 ALA A CA 1
ATOM 999 C C . ALA A 1 131 ? -14.955 -4.124 5.944 1.00 88.06 131 ALA A C 1
ATOM 1001 O O . ALA A 1 131 ? -15.114 -3.779 4.775 1.00 88.06 131 ALA A O 1
ATOM 1002 N N . PRO A 1 132 ? -13.763 -4.527 6.421 1.00 91.62 132 PRO A N 1
ATOM 1003 C CA . PRO A 1 132 ? -13.449 -4.892 7.808 1.00 91.62 132 PRO A CA 1
ATOM 1004 C C . PRO A 1 132 ? -13.381 -3.663 8.739 1.00 91.62 132 PRO A C 1
ATOM 1006 O O . PRO A 1 132 ? -12.930 -2.612 8.297 1.00 91.62 132 PRO A O 1
ATOM 1009 N N . PRO A 1 133 ? -13.800 -3.747 10.022 1.00 94.75 133 PRO A N 1
ATOM 1010 C CA . PRO A 1 133 ? -13.853 -2.584 10.912 1.00 94.75 133 PRO A CA 1
ATOM 1011 C C . PRO A 1 133 ? -12.464 -2.039 11.272 1.00 94.75 133 PRO A C 1
ATOM 1013 O O . PRO A 1 133 ? -11.457 -2.746 11.182 1.00 94.75 133 PRO A O 1
ATOM 1016 N N . GLU A 1 134 ? -12.410 -0.797 11.758 1.00 96.81 134 GLU A N 1
ATOM 1017 C CA . GLU A 1 134 ? -11.184 -0.191 12.298 1.00 96.81 134 GLU A CA 1
ATOM 1018 C C . GLU A 1 134 ? -10.501 -1.099 13.334 1.00 96.81 134 GLU A C 1
ATOM 1020 O O . GLU A 1 134 ? -11.148 -1.753 14.155 1.00 96.81 134 GLU A O 1
ATOM 1025 N N . GLY A 1 135 ? -9.170 -1.152 13.294 1.00 96.31 135 GLY A N 1
ATOM 1026 C CA . GLY A 1 135 ? -8.368 -2.054 14.121 1.00 96.31 135 GLY A CA 1
ATOM 1027 C C . GLY A 1 135 ? -8.199 -3.465 13.547 1.00 96.31 135 GLY A C 1
ATOM 1028 O O . GLY A 1 135 ? -7.400 -4.235 14.083 1.00 96.31 135 GLY A O 1
ATOM 1029 N N . THR A 1 136 ? -8.884 -3.813 12.454 1.00 97.00 136 THR A N 1
ATOM 1030 C CA . THR A 1 136 ? -8.741 -5.134 11.826 1.00 97.00 136 THR A CA 1
ATOM 1031 C C . THR A 1 136 ? -7.419 -5.259 11.084 1.00 97.00 136 THR A C 1
ATOM 1033 O O . THR A 1 136 ? -7.006 -4.350 10.362 1.00 97.00 136 THR A O 1
ATOM 1036 N N . ARG A 1 137 ? -6.760 -6.411 11.239 1.00 96.44 137 ARG A N 1
ATOM 1037 C CA . ARG A 1 137 ? -5.544 -6.758 10.499 1.00 96.44 137 ARG A CA 1
ATOM 1038 C C . ARG A 1 137 ? -5.912 -7.109 9.068 1.00 96.44 137 ARG A C 1
ATOM 1040 O O . ARG A 1 137 ? -6.739 -7.991 8.851 1.00 96.44 137 ARG A O 1
ATOM 1047 N N . VAL A 1 138 ? -5.281 -6.450 8.108 1.00 96.25 138 VAL A N 1
ATOM 1048 C CA . VAL A 1 138 ? -5.617 -6.583 6.691 1.00 96.25 138 VAL A CA 1
ATOM 1049 C C . VAL A 1 138 ? -4.382 -6.624 5.805 1.00 96.25 138 VAL A C 1
ATOM 1051 O O . VAL A 1 138 ? -3.299 -6.169 6.181 1.00 96.25 138 VAL A O 1
ATOM 1054 N N . ALA A 1 139 ? -4.566 -7.167 4.611 1.00 95.62 139 ALA A N 1
ATOM 1055 C CA . ALA A 1 139 ? -3.657 -7.060 3.486 1.00 95.62 139 ALA A CA 1
ATOM 1056 C C . ALA A 1 139 ? -4.457 -6.518 2.296 1.00 95.62 139 ALA A C 1
ATOM 1058 O O . ALA A 1 139 ? -5.628 -6.861 2.142 1.00 95.62 139 ALA A O 1
ATOM 1059 N N . ALA A 1 140 ? -3.854 -5.654 1.487 1.00 94.19 140 ALA A N 1
ATOM 1060 C CA . ALA A 1 140 ? -4.535 -5.003 0.378 1.00 94.19 140 ALA A CA 1
ATOM 1061 C C . ALA A 1 140 ? -3.668 -4.939 -0.874 1.00 94.19 140 ALA A C 1
ATOM 1063 O O . ALA A 1 140 ? -2.464 -4.662 -0.805 1.00 94.19 140 ALA A O 1
ATOM 1064 N N . VAL A 1 141 ? -4.311 -5.152 -2.020 1.00 92.62 141 VAL A N 1
ATOM 1065 C CA . VAL A 1 141 ? -3.762 -4.776 -3.323 1.00 92.62 141 VAL A CA 1
ATOM 1066 C C . VAL A 1 141 ? -4.104 -3.309 -3.561 1.00 92.62 141 VAL A C 1
ATOM 1068 O O . VAL A 1 141 ? -5.232 -2.880 -3.346 1.00 92.62 141 VAL A O 1
ATOM 1071 N N . LEU A 1 142 ? -3.117 -2.535 -3.990 1.00 91.31 142 LEU A N 1
ATOM 1072 C CA . LEU A 1 142 ? -3.201 -1.090 -4.162 1.00 91.31 142 LEU A CA 1
ATOM 1073 C C . LEU A 1 142 ? -2.926 -0.729 -5.621 1.00 91.31 142 LEU A C 1
ATOM 1075 O O . LEU A 1 142 ? -2.100 -1.367 -6.274 1.00 91.31 142 LEU A O 1
ATOM 1079 N N . GLU A 1 143 ? -3.527 0.351 -6.118 1.00 87.19 143 GLU A N 1
ATOM 1080 C CA . GLU A 1 143 ? -3.090 0.949 -7.389 1.00 87.19 143 GLU A CA 1
ATOM 1081 C C . GLU A 1 143 ? -1.691 1.578 -7.239 1.00 87.19 143 GLU A C 1
ATOM 1083 O O . GLU A 1 143 ? -0.825 1.462 -8.110 1.00 87.19 143 GLU A O 1
ATOM 1088 N N . SER A 1 144 ? -1.472 2.264 -6.116 1.00 91.19 144 SER A N 1
ATOM 1089 C CA . SER A 1 144 ? -0.208 2.875 -5.707 1.00 91.19 144 SER A CA 1
ATOM 1090 C C . SER A 1 144 ? -0.265 3.227 -4.212 1.00 91.19 144 SER A C 1
ATOM 1092 O O . SER A 1 144 ? -1.284 3.019 -3.562 1.00 91.19 144 SER A O 1
ATOM 1094 N N . GLY A 1 145 ? 0.802 3.795 -3.648 1.00 94.38 145 GLY A N 1
ATOM 1095 C CA . GLY A 1 145 ? 0.774 4.322 -2.280 1.00 94.38 145 GLY A CA 1
ATOM 1096 C C . GLY A 1 145 ? 1.353 3.407 -1.205 1.00 94.38 145 GLY A C 1
ATOM 1097 O O . GLY A 1 145 ? 1.589 3.885 -0.100 1.00 94.38 145 GLY A O 1
ATOM 1098 N N . GLY A 1 146 ? 1.667 2.147 -1.520 1.00 95.38 146 GLY A N 1
ATOM 1099 C CA . GLY A 1 146 ? 2.164 1.185 -0.530 1.00 95.38 146 GLY A CA 1
ATOM 1100 C C . GLY A 1 146 ? 3.478 1.583 0.154 1.00 95.38 146 GLY A C 1
ATOM 1101 O O . GLY A 1 146 ? 3.756 1.138 1.259 1.00 95.38 146 GLY A O 1
ATOM 1102 N N . TYR A 1 147 ? 4.307 2.437 -0.455 1.00 97.25 147 TYR A N 1
ATOM 1103 C CA . TYR A 1 147 ? 5.571 2.886 0.146 1.00 97.25 147 TYR A CA 1
ATOM 1104 C C . TYR A 1 147 ? 5.365 4.137 1.015 1.00 97.25 147 TYR A C 1
ATOM 1106 O O . TYR A 1 147 ? 5.992 5.180 0.794 1.00 97.25 147 TYR A O 1
ATOM 1114 N N . ALA A 1 148 ? 4.480 4.036 2.002 1.00 97.94 148 ALA A N 1
ATOM 1115 C CA . ALA A 1 148 ? 4.148 5.087 2.958 1.00 97.94 148 ALA A CA 1
ATOM 1116 C C . ALA A 1 148 ? 3.764 4.497 4.324 1.00 97.94 148 ALA A C 1
ATOM 1118 O O . ALA A 1 148 ? 3.690 3.282 4.480 1.00 97.94 148 ALA A O 1
ATOM 1119 N N . GLU A 1 149 ? 3.541 5.353 5.323 1.00 98.19 149 GLU A N 1
ATOM 1120 C CA . GLU A 1 149 ? 3.004 4.924 6.627 1.00 98.19 149 GLU A CA 1
ATOM 1121 C C . GLU A 1 149 ? 1.489 4.640 6.568 1.00 98.19 149 GLU A C 1
ATOM 1123 O O . GLU A 1 149 ? 0.993 3.840 7.360 1.00 98.19 149 GLU A O 1
ATOM 1128 N N . TYR A 1 150 ? 0.763 5.240 5.615 1.00 98.00 150 TYR A N 1
ATOM 1129 C CA . TYR A 1 150 ? -0.645 4.945 5.339 1.00 98.00 150 TYR A CA 1
ATOM 1130 C C . TYR A 1 150 ? -0.919 4.870 3.834 1.00 98.00 150 TYR A C 1
ATOM 1132 O O . TYR A 1 150 ? -0.296 5.589 3.048 1.00 98.00 150 TYR A O 1
ATOM 1140 N N . ALA A 1 151 ? -1.887 4.046 3.437 1.00 97.06 151 ALA A N 1
ATOM 1141 C CA . ALA A 1 151 ? -2.416 4.019 2.076 1.00 97.06 151 ALA A CA 1
ATOM 1142 C C . ALA A 1 151 ? -3.929 3.817 2.074 1.00 97.06 151 ALA A C 1
ATOM 1144 O O . ALA A 1 151 ? -4.481 3.196 2.981 1.00 97.06 151 ALA A O 1
ATOM 1145 N N . VAL A 1 152 ? -4.572 4.342 1.037 1.00 96.88 152 VAL A N 1
ATOM 1146 C CA . VAL A 1 152 ? -5.989 4.113 0.764 1.00 96.88 152 VAL A CA 1
ATOM 1147 C C . VAL A 1 152 ? -6.122 2.906 -0.160 1.00 96.88 152 VAL A C 1
ATOM 1149 O O . VAL A 1 152 ? -5.347 2.773 -1.108 1.00 96.88 152 VAL A O 1
ATOM 1152 N N . ALA A 1 153 ? -7.085 2.042 0.136 1.00 95.88 153 ALA A N 1
ATOM 1153 C CA . ALA A 1 153 ? -7.466 0.901 -0.687 1.00 95.88 153 ALA A CA 1
ATOM 1154 C C . ALA A 1 153 ? -8.982 0.913 -0.905 1.00 95.88 153 ALA A C 1
ATOM 1156 O O . ALA A 1 153 ? -9.717 1.300 0.005 1.00 95.88 153 ALA A O 1
ATOM 1157 N N . ASP A 1 154 ? -9.432 0.459 -2.072 1.00 95.88 154 ASP A N 1
ATOM 1158 C CA . ASP A 1 154 ? -10.844 0.127 -2.284 1.00 95.88 154 ASP A CA 1
ATOM 1159 C C . ASP A 1 154 ? -11.211 -1.066 -1.392 1.00 95.88 154 ASP A C 1
ATOM 1161 O O . ASP A 1 154 ? -10.401 -1.981 -1.214 1.00 95.88 154 ASP A O 1
ATOM 1165 N N . ASP A 1 155 ? -12.397 -1.041 -0.787 1.00 94.81 155 ASP A N 1
ATOM 1166 C CA . ASP A 1 155 ? -12.822 -2.034 0.204 1.00 94.81 155 ASP A CA 1
ATOM 1167 C C . ASP A 1 155 ? -12.866 -3.469 -0.354 1.00 94.81 155 ASP A C 1
ATOM 1169 O O . ASP A 1 155 ? -12.532 -4.424 0.352 1.00 94.81 155 ASP A O 1
ATOM 1173 N N . ASP A 1 156 ? -13.170 -3.620 -1.642 1.00 94.56 156 ASP A N 1
ATOM 1174 C CA . ASP A 1 156 ? -13.170 -4.887 -2.373 1.00 94.56 156 ASP A CA 1
ATOM 1175 C C . ASP A 1 156 ? -11.768 -5.456 -2.669 1.00 94.56 156 ASP A C 1
ATOM 1177 O O . ASP A 1 156 ? -11.638 -6.636 -3.011 1.00 94.56 156 ASP A O 1
ATOM 1181 N N . MET A 1 157 ? -10.711 -4.664 -2.462 1.00 93.81 157 MET A N 1
ATOM 1182 C CA . MET A 1 157 ? -9.308 -5.070 -2.619 1.00 93.81 157 MET A CA 1
ATOM 1183 C C . MET A 1 157 ? -8.605 -5.363 -1.291 1.00 93.81 157 MET A C 1
ATOM 1185 O O . MET A 1 157 ? -7.384 -5.570 -1.257 1.00 93.81 157 MET A O 1
ATOM 1189 N N . VAL A 1 158 ? -9.367 -5.411 -0.197 1.00 94.25 158 VAL A N 1
ATOM 1190 C CA . VAL A 1 158 ? -8.876 -5.647 1.160 1.00 94.25 158 VAL A CA 1
ATOM 1191 C C . VAL A 1 158 ? -9.296 -7.029 1.641 1.00 94.25 158 VAL A C 1
ATOM 1193 O O . VAL A 1 158 ? -10.451 -7.432 1.541 1.00 94.25 158 VAL A O 1
ATOM 1196 N N . VAL A 1 159 ? -8.349 -7.763 2.221 1.00 93.62 159 VAL A N 1
ATOM 1197 C CA . VAL A 1 159 ? -8.602 -9.068 2.837 1.00 93.62 159 VAL A CA 1
ATOM 1198 C C . VAL A 1 159 ? -8.164 -9.071 4.294 1.00 93.62 159 VAL A C 1
ATOM 1200 O O . VAL A 1 159 ? -7.086 -8.579 4.637 1.00 93.62 159 VAL A O 1
ATOM 1203 N N . GLU A 1 160 ? -8.991 -9.644 5.165 1.00 94.75 160 GLU A N 1
ATOM 1204 C CA . GLU A 1 160 ? -8.634 -9.850 6.569 1.00 94.75 160 GLU A CA 1
ATOM 1205 C C . GLU A 1 160 ? -7.457 -10.827 6.701 1.00 94.75 160 GLU A C 1
ATOM 1207 O O . GLU A 1 160 ? -7.379 -11.847 6.013 1.00 94.75 160 GLU A O 1
ATOM 1212 N N . VAL A 1 161 ? -6.539 -10.520 7.617 1.00 93.44 161 VAL A N 1
ATOM 1213 C CA . VAL A 1 161 ? -5.356 -11.333 7.917 1.00 93.44 161 VAL A CA 1
ATOM 1214 C C . VAL A 1 161 ? -5.549 -12.013 9.277 1.00 93.44 161 VAL A C 1
ATOM 1216 O O . VAL A 1 161 ? -5.496 -11.330 10.308 1.00 93.44 161 VAL A O 1
ATOM 1219 N N . PRO A 1 162 ? -5.718 -13.350 9.315 1.00 91.19 162 PRO A N 1
ATOM 1220 C CA . PRO A 1 162 ? -5.844 -14.104 10.562 1.00 91.19 162 PRO A CA 1
ATOM 1221 C C . PRO A 1 162 ? -4.638 -13.907 11.486 1.00 91.19 162 PRO A C 1
ATOM 1223 O O . PRO A 1 162 ? -3.516 -13.697 11.015 1.00 91.19 162 PRO A O 1
ATOM 1226 N N . GLU A 1 163 ? -4.838 -13.994 12.804 1.00 89.69 163 GLU A N 1
ATOM 1227 C CA . GLU A 1 163 ? -3.773 -13.840 13.815 1.00 89.69 163 GLU A CA 1
ATOM 1228 C C . GLU A 1 163 ? -2.594 -14.799 13.605 1.00 89.69 163 GLU A C 1
ATOM 1230 O O . GLU A 1 163 ? -1.449 -14.455 13.896 1.00 89.69 163 GLU A O 1
ATOM 1235 N N . GLU A 1 164 ? -2.857 -15.970 13.033 1.00 91.88 164 GLU A N 1
ATOM 1236 C CA . GLU A 1 164 ? -1.867 -17.002 12.737 1.00 91.88 164 GLU A CA 1
ATOM 1237 C C . GLU A 1 164 ? -0.942 -16.639 11.566 1.00 91.88 164 GLU A C 1
ATOM 1239 O O . GLU A 1 164 ? 0.116 -17.250 11.407 1.00 91.88 164 GLU A O 1
ATOM 1244 N N . VAL A 1 165 ? -1.329 -15.660 10.743 1.00 88.00 165 VAL A N 1
ATOM 1245 C CA . VAL A 1 165 ? -0.548 -15.173 9.603 1.00 88.00 165 VAL A CA 1
ATOM 1246 C C . VAL A 1 165 ? 0.095 -13.846 9.986 1.00 88.00 165 VAL A C 1
ATOM 1248 O O . VAL A 1 165 ? -0.589 -12.844 10.203 1.00 88.00 165 VAL A O 1
ATOM 1251 N N . ASP A 1 166 ? 1.425 -13.808 10.073 1.00 87.06 166 ASP A N 1
ATOM 1252 C CA . ASP A 1 166 ? 2.143 -12.552 10.298 1.00 87.06 166 ASP A CA 1
ATOM 1253 C C . ASP A 1 166 ? 2.036 -11.607 9.084 1.00 87.06 166 ASP A C 1
ATOM 1255 O O . ASP A 1 166 ? 1.764 -12.017 7.952 1.00 87.06 166 ASP A O 1
ATOM 1259 N N . PHE A 1 167 ? 2.250 -10.306 9.308 1.00 81.38 167 PHE A N 1
ATOM 1260 C CA . PHE A 1 167 ? 2.147 -9.315 8.231 1.00 81.38 167 PHE A CA 1
ATOM 1261 C C . PHE A 1 167 ? 3.176 -9.524 7.117 1.00 81.38 167 PHE A C 1
ATOM 1263 O O . PHE A 1 167 ? 2.936 -9.116 5.984 1.00 81.38 167 PHE A O 1
ATOM 1270 N N . HIS A 1 168 ? 4.314 -10.157 7.415 1.00 81.69 168 HIS A N 1
ATOM 1271 C CA . HIS A 1 168 ? 5.347 -10.409 6.416 1.00 81.69 168 HIS A CA 1
ATOM 1272 C C . HIS A 1 168 ? 4.864 -11.442 5.403 1.00 81.69 168 HIS A C 1
ATOM 1274 O O . HIS A 1 168 ? 4.984 -11.241 4.199 1.00 81.69 168 HIS A O 1
ATOM 1280 N N . THR A 1 169 ? 4.256 -12.517 5.885 1.00 79.06 169 THR A N 1
ATOM 1281 C CA . THR A 1 169 ? 3.633 -13.551 5.066 1.00 79.06 169 THR A CA 1
ATOM 1282 C C . THR A 1 169 ? 2.448 -12.980 4.293 1.00 79.06 169 THR A C 1
ATOM 1284 O O . THR A 1 169 ? 2.340 -13.209 3.089 1.00 79.06 169 THR A O 1
ATOM 1287 N N . ALA A 1 170 ? 1.602 -12.182 4.950 1.00 72.94 170 ALA A N 1
ATOM 1288 C CA . ALA A 1 170 ? 0.458 -11.547 4.303 1.00 72.94 170 ALA A CA 1
ATOM 1289 C C . ALA A 1 170 ? 0.877 -10.610 3.154 1.00 72.94 170 ALA A C 1
ATOM 1291 O O . ALA A 1 170 ? 0.394 -10.770 2.037 1.00 72.94 170 ALA A O 1
ATOM 1292 N N . SER A 1 171 ? 1.814 -9.683 3.396 1.00 71.25 171 SER A N 1
ATOM 1293 C CA . SER A 1 171 ? 2.218 -8.681 2.399 1.00 71.25 171 SER A CA 1
ATOM 1294 C C . SER A 1 171 ? 3.191 -9.203 1.345 1.00 71.25 171 SER A C 1
ATOM 1296 O O . SER A 1 171 ? 3.071 -8.796 0.200 1.00 71.25 171 SER A O 1
ATOM 1298 N N . ALA A 1 172 ? 4.188 -10.015 1.709 1.00 68.38 172 ALA A N 1
ATOM 1299 C CA . ALA A 1 172 ? 5.317 -10.329 0.821 1.00 68.38 172 ALA A CA 1
ATOM 1300 C C . ALA A 1 172 ? 5.205 -11.686 0.109 1.00 68.38 172 ALA A C 1
ATOM 1302 O O . ALA A 1 172 ? 6.091 -12.032 -0.676 1.00 68.38 172 ALA A O 1
ATOM 1303 N N . ALA A 1 173 ? 4.187 -12.491 0.430 1.00 67.94 173 ALA A N 1
ATOM 1304 C CA . ALA A 1 173 ? 4.020 -13.818 -0.160 1.00 67.94 173 ALA A CA 1
ATOM 1305 C C . ALA A 1 173 ? 2.622 -14.076 -0.731 1.00 67.94 173 ALA A C 1
ATOM 1307 O O . ALA A 1 173 ? 2.514 -14.773 -1.740 1.00 67.94 173 ALA A O 1
ATOM 1308 N N . LEU A 1 174 ? 1.559 -13.567 -0.098 1.00 76.12 174 LEU A N 1
ATOM 1309 C CA . LEU A 1 174 ? 0.190 -13.974 -0.434 1.00 76.12 174 LEU A CA 1
ATOM 1310 C C . LEU A 1 174 ? -0.520 -13.062 -1.433 1.00 76.12 174 LEU A C 1
ATOM 1312 O O . LEU A 1 174 ? -1.327 -13.570 -2.207 1.00 76.12 174 LEU A O 1
ATOM 1316 N N . LEU A 1 175 ? -0.219 -11.763 -1.448 1.00 82.62 175 LEU A N 1
ATOM 1317 C CA . LEU A 1 175 ? -0.904 -10.804 -2.314 1.00 82.62 175 LEU A CA 1
ATOM 1318 C C . LEU A 1 175 ? -0.421 -10.899 -3.765 1.00 82.62 175 LEU A C 1
ATOM 1320 O O . LEU A 1 175 ? -0.796 -11.832 -4.471 1.00 82.62 175 LEU A O 1
ATOM 1324 N N . VAL A 1 176 ? 0.411 -9.979 -4.253 1.00 81.81 176 VAL A N 1
ATOM 1325 C CA . VAL A 1 176 ? 0.747 -9.918 -5.681 1.00 81.81 176 VAL A CA 1
ATOM 1326 C C . VAL A 1 176 ? 1.395 -11.221 -6.141 1.00 81.81 176 VAL A C 1
ATOM 1328 O O . VAL A 1 176 ? 1.023 -11.751 -7.190 1.00 81.81 176 VAL A O 1
ATOM 1331 N N . GLN A 1 177 ? 2.319 -11.791 -5.364 1.00 85.88 177 GLN A N 1
ATOM 1332 C CA . GLN A 1 177 ? 2.991 -13.032 -5.762 1.00 85.88 177 GLN A CA 1
ATOM 1333 C C . GLN A 1 177 ? 2.060 -14.247 -5.642 1.00 85.88 177 GLN A C 1
ATOM 1335 O O . GLN A 1 177 ? 1.998 -15.057 -6.569 1.00 85.88 177 GLN A O 1
ATOM 1340 N N . GLY A 1 178 ? 1.314 -14.360 -4.540 1.00 85.50 178 GLY A N 1
ATOM 1341 C CA . GLY A 1 178 ? 0.406 -15.478 -4.285 1.00 85.50 178 GLY A CA 1
ATOM 1342 C C . GLY A 1 178 ? -0.768 -15.523 -5.261 1.00 85.50 178 GLY A C 1
ATOM 1343 O O . GLY A 1 178 ? -0.985 -16.558 -5.891 1.00 85.50 178 GLY A O 1
ATOM 1344 N N . ILE A 1 179 ? -1.458 -14.397 -5.468 1.00 86.44 179 ILE A N 1
ATOM 1345 C CA . ILE A 1 179 ? -2.555 -14.262 -6.442 1.00 86.44 179 ILE A CA 1
ATOM 1346 C C . ILE A 1 179 ? -2.049 -14.557 -7.859 1.00 86.44 179 ILE A C 1
ATOM 1348 O O . ILE A 1 179 ? -2.690 -15.306 -8.598 1.00 86.44 179 ILE A O 1
ATOM 1352 N N . THR A 1 180 ? -0.866 -14.049 -8.232 1.00 87.75 180 THR A N 1
ATOM 1353 C CA . THR A 1 180 ? -0.270 -14.339 -9.549 1.00 87.75 180 THR A CA 1
ATOM 1354 C C . THR A 1 180 ? -0.028 -15.835 -9.735 1.00 87.75 180 THR A C 1
ATOM 1356 O O . THR A 1 180 ? -0.387 -16.396 -10.770 1.00 87.75 180 THR A O 1
ATOM 1359 N N . VAL A 1 181 ? 0.570 -16.505 -8.745 1.00 90.19 181 VAL A N 1
ATOM 1360 C CA . VAL A 1 181 ? 0.819 -17.952 -8.817 1.00 90.19 181 VAL A CA 1
ATOM 1361 C C . VAL A 1 181 ? -0.493 -18.730 -8.861 1.00 90.19 181 VAL A C 1
ATOM 1363 O O . VAL A 1 181 ? -0.610 -19.648 -9.671 1.00 90.19 181 VAL A O 1
ATOM 1366 N N . TYR A 1 182 ? -1.484 -18.352 -8.051 1.00 89.81 182 TYR A N 1
ATOM 1367 C CA . TYR A 1 182 ? -2.801 -18.983 -8.042 1.00 89.81 182 TYR A CA 1
ATOM 1368 C C . TYR A 1 182 ? -3.466 -18.900 -9.419 1.00 89.81 182 TYR A C 1
ATOM 1370 O O . TYR A 1 182 ? -3.838 -19.932 -9.970 1.00 89.81 182 TYR A O 1
ATOM 1378 N N . GLY A 1 183 ? -3.533 -17.708 -10.020 1.00 88.56 183 GLY A N 1
ATOM 1379 C CA . GLY A 1 183 ? -4.126 -17.526 -11.347 1.00 88.56 183 GLY A CA 1
ATOM 1380 C C . GLY A 1 183 ? -3.363 -18.277 -12.443 1.00 88.56 183 GLY A C 1
ATOM 1381 O O . GLY A 1 183 ? -3.962 -18.888 -13.330 1.00 88.56 183 GLY A O 1
ATOM 1382 N N . VAL A 1 184 ? -2.027 -18.323 -12.367 1.00 92.56 184 VAL A N 1
ATOM 1383 C CA . VAL A 1 184 ? -1.223 -19.128 -13.301 1.00 92.56 184 VAL A CA 1
ATOM 1384 C C . VAL A 1 184 ? -1.535 -20.615 -13.160 1.00 92.56 184 VAL A C 1
ATOM 1386 O O . VAL A 1 184 ? -1.709 -21.292 -14.173 1.00 92.56 184 VAL A O 1
ATOM 1389 N N . LEU A 1 185 ? -1.593 -21.136 -11.935 1.00 94.19 185 LEU A N 1
ATOM 1390 C CA . LEU A 1 185 ? -1.798 -22.562 -11.700 1.00 94.19 185 LEU A CA 1
ATOM 1391 C C . LEU A 1 185 ? -3.239 -22.983 -11.973 1.00 94.19 185 LEU A C 1
ATOM 1393 O O . LEU A 1 185 ? -3.444 -23.919 -12.737 1.00 94.19 185 LEU A O 1
ATOM 1397 N N . HIS A 1 186 ? -4.226 -22.292 -11.416 1.00 92.06 186 HIS A N 1
ATOM 1398 C CA . HIS A 1 186 ? -5.616 -22.737 -11.445 1.00 92.06 186 HIS A CA 1
ATOM 1399 C C . HIS A 1 186 ? -6.410 -22.197 -12.637 1.00 92.06 186 HIS A C 1
ATOM 1401 O O . HIS A 1 186 ? -7.170 -22.957 -13.238 1.00 92.06 186 HIS A O 1
ATOM 1407 N N . ASP A 1 187 ? -6.200 -20.948 -13.057 1.00 89.12 187 ASP A N 1
ATOM 1408 C CA . ASP A 1 187 ? -7.005 -20.362 -14.139 1.00 89.12 187 ASP A CA 1
ATOM 1409 C C . ASP A 1 187 ? -6.379 -20.619 -15.514 1.00 89.12 187 ASP A C 1
ATOM 1411 O O . ASP A 1 187 ? -7.052 -21.075 -16.448 1.00 89.12 187 ASP A O 1
ATOM 1415 N N . ALA A 1 188 ? -5.072 -20.363 -15.636 1.00 89.81 188 ALA A N 1
ATOM 1416 C CA . ALA A 1 188 ? -4.348 -20.510 -16.895 1.00 89.81 188 ALA A CA 1
ATOM 1417 C C . ALA A 1 188 ? -3.926 -21.963 -17.158 1.00 89.81 188 ALA A C 1
ATOM 1419 O O . ALA A 1 188 ? -4.230 -22.510 -18.221 1.00 89.81 188 ALA A O 1
ATOM 1420 N N . ALA A 1 189 ? -3.227 -22.593 -16.210 1.00 90.69 189 ALA A N 1
ATOM 1421 C CA . ALA A 1 189 ? -2.718 -23.955 -16.367 1.00 90.69 189 ALA A CA 1
ATOM 1422 C C . ALA A 1 189 ? -3.736 -25.040 -15.969 1.00 90.69 189 ALA A C 1
ATOM 1424 O O . ALA A 1 189 ? -3.632 -26.160 -16.471 1.00 90.69 189 ALA A O 1
ATOM 1425 N N . ARG A 1 190 ? -4.731 -24.704 -15.132 1.00 86.69 190 ARG A N 1
ATOM 1426 C CA . ARG A 1 190 ? -5.757 -25.617 -14.587 1.00 86.69 190 ARG A CA 1
ATOM 1427 C C . ARG A 1 190 ? -5.170 -26.856 -13.899 1.00 86.69 190 ARG A C 1
ATOM 1429 O O . ARG A 1 190 ? -5.615 -27.978 -14.151 1.00 86.69 190 ARG A O 1
ATOM 1436 N N . LEU A 1 191 ? -4.146 -26.630 -13.078 1.00 78.44 191 LEU A N 1
ATOM 1437 C CA . LEU A 1 191 ? -3.446 -27.615 -12.249 1.00 78.44 191 LEU A CA 1
ATOM 1438 C C . LEU A 1 191 ? -4.011 -27.683 -10.826 1.00 78.44 191 LEU A C 1
ATOM 1440 O O . LEU A 1 191 ? -4.608 -26.684 -10.362 1.00 78.44 191 LEU A O 1
#